Protein AF-A0A6B2L5N3-F1 (afdb_monomer)

Solvent-accessible surface area (backbone atoms only — not comparable to full-atom values): 22022 Å² total; per-residue (Å²): 106,74,64,54,52,58,58,71,71,46,59,77,92,74,49,94,67,78,55,69,42,72,79,44,64,34,71,96,43,82,62,43,80,78,55,74,73,57,68,76,51,58,74,50,20,40,70,75,73,37,49,58,65,74,41,47,76,72,66,61,62,70,86,47,57,39,26,47,28,44,31,35,45,73,24,71,45,70,77,43,57,53,45,45,11,23,24,38,39,40,35,24,75,34,44,33,39,35,38,40,39,29,69,63,42,78,65,37,51,54,45,47,53,51,45,65,74,61,71,53,89,64,68,72,73,81,72,45,94,58,75,47,80,45,78,42,43,54,81,37,71,52,73,47,61,48,37,40,33,31,26,40,39,20,82,36,56,24,36,31,41,32,28,44,40,45,51,57,94,53,32,66,44,19,54,52,37,37,53,47,43,59,74,70,61,57,57,70,94,66,42,47,63,63,53,66,51,49,51,52,35,46,47,50,52,50,49,52,46,33,72,76,64,72,61,70,55,78,64,53,48,54,30,51,49,52,48,48,60,49,44,71,78,47,59,88,68,60,67,89,89,71,77,37,68,66,53,53,45,48,35,51,50,19,56,75,73,72,45,79,69,72,64,67,89,79,46,66,78,73,61,90,86,68,90,58,90,84,56,84,56,71,65,59,19,98,82,72,61,90,62,97,84,63,60,70,44,54,17,73,81,79,68,42,38,30,42,26,66,84,75,75,38,51,78,68,53,59,77,70,53,91,73,43,62,45,92,86,69,43,60,87,86,74,73,78,76,92,76,94,80,84,87,84,82,88,85,89,83,89,84,84,88,86,81,87,84,82,85,83,82,85,87,79,135

Organism: NCBI:txid1963864

Mean predicted aligned error: 13.66 Å

Structure (mmCIF, N/CA/C/O backbone):
data_AF-A0A6B2L5N3-F1
#
_entry.id   AF-A0A6B2L5N3-F1
#
loop_
_atom_site.group_PDB
_atom_site.id
_atom_site.type_symbol
_atom_site.label_atom_id
_atom_site.label_alt_id
_atom_site.label_comp_id
_atom_site.label_asym_id
_atom_site.label_entity_id
_atom_site.label_seq_id
_atom_site.pdbx_PDB_ins_code
_atom_site.Cartn_x
_atom_site.Cartn_y
_atom_site.Cartn_z
_atom_site.occupancy
_atom_site.B_iso_or_equiv
_atom_site.auth_seq_id
_atom_site.auth_comp_id
_atom_site.auth_asym_id
_atom_site.auth_atom_id
_atom_site.pdbx_PDB_model_num
ATOM 1 N N . MET A 1 1 ? -5.959 -12.642 20.960 1.00 92.25 1 MET A N 1
ATOM 2 C CA . MET A 1 1 ? -7.274 -12.923 20.319 1.00 92.25 1 MET A CA 1
ATOM 3 C C . MET A 1 1 ? -8.380 -13.389 21.264 1.00 92.25 1 MET A C 1
ATOM 5 O O . MET A 1 1 ? -9.483 -12.874 21.138 1.00 92.25 1 MET A O 1
ATOM 9 N N . LYS A 1 2 ? -8.159 -14.340 22.189 1.00 95.19 2 LYS A N 1
ATOM 10 C CA . LYS A 1 2 ? -9.212 -14.743 23.151 1.00 95.19 2 LYS A CA 1
ATOM 11 C C . LYS A 1 2 ? -9.659 -13.578 24.046 1.00 95.19 2 LYS A C 1
ATOM 13 O O . LYS A 1 2 ? -10.852 -13.321 24.137 1.00 95.19 2 LYS A O 1
ATOM 18 N N . GLU A 1 3 ? -8.699 -12.845 24.604 1.00 96.38 3 GLU A N 1
ATOM 19 C CA . GLU A 1 3 ? -8.934 -11.628 25.398 1.00 96.38 3 GLU A CA 1
ATOM 20 C C . GLU A 1 3 ? -9.643 -10.544 24.582 1.00 96.38 3 GLU A C 1
ATOM 22 O O . GLU A 1 3 ? -10.654 -10.013 25.018 1.00 96.38 3 GLU A O 1
ATOM 27 N N . TRP A 1 4 ? -9.192 -10.301 23.343 1.00 96.81 4 TRP A N 1
ATOM 28 C CA . TRP A 1 4 ? -9.873 -9.382 22.426 1.00 96.81 4 TRP A CA 1
ATOM 29 C C . TRP A 1 4 ? -11.352 -9.734 22.241 1.00 96.81 4 TRP A C 1
ATOM 31 O O . TRP A 1 4 ? -12.211 -8.867 22.335 1.00 96.81 4 TRP A O 1
ATOM 41 N N . ARG A 1 5 ? -11.674 -11.013 22.010 1.00 95.94 5 ARG A N 1
ATOM 42 C CA . ARG A 1 5 ? -13.068 -11.458 21.886 1.00 95.94 5 ARG A CA 1
ATOM 43 C C . ARG A 1 5 ? -13.853 -11.182 23.168 1.00 95.94 5 ARG A C 1
ATOM 45 O O . ARG A 1 5 ? -14.994 -10.743 23.076 1.00 95.94 5 ARG A O 1
ATOM 52 N N . GLN A 1 6 ? -13.275 -11.457 24.336 1.00 96.38 6 GLN A N 1
ATOM 53 C CA . GLN A 1 6 ? -13.924 -11.172 25.619 1.00 96.38 6 GLN A CA 1
ATOM 54 C C . GLN A 1 6 ? -14.213 -9.675 25.754 1.00 96.38 6 GLN A C 1
ATOM 56 O O . GLN A 1 6 ? -15.362 -9.315 25.961 1.00 96.38 6 GLN A O 1
ATOM 61 N N . TYR A 1 7 ? -13.218 -8.823 25.514 1.00 97.62 7 TYR A N 1
ATOM 62 C CA . TYR A 1 7 ? -13.358 -7.367 25.500 1.00 97.62 7 TYR A CA 1
ATOM 63 C C . TYR A 1 7 ? -14.433 -6.878 24.511 1.00 97.62 7 TYR A C 1
ATOM 65 O O . TYR A 1 7 ? -15.367 -6.168 24.877 1.00 97.62 7 TYR A O 1
ATOM 73 N N . PHE A 1 8 ? -14.347 -7.292 23.245 1.00 96.81 8 PHE A N 1
ATOM 74 C CA . PHE A 1 8 ? -15.184 -6.751 22.170 1.00 96.81 8 PHE A CA 1
ATOM 75 C C . PHE A 1 8 ? -16.649 -7.203 22.265 1.00 96.81 8 PHE A C 1
ATOM 77 O O . PHE A 1 8 ? -17.542 -6.538 21.749 1.00 96.81 8 PHE A O 1
ATOM 84 N N . THR A 1 9 ? -16.917 -8.323 22.944 1.00 95.50 9 THR A N 1
ATOM 85 C CA . THR A 1 9 ? -18.285 -8.819 23.179 1.00 95.50 9 THR A CA 1
ATOM 86 C C . THR A 1 9 ? -18.939 -8.253 24.440 1.00 95.50 9 THR A C 1
ATOM 88 O O . THR A 1 9 ? -20.135 -8.462 24.637 1.00 95.50 9 THR A O 1
ATOM 91 N N . GLN A 1 10 ? -18.200 -7.521 25.281 1.00 95.31 10 GLN A N 1
ATOM 92 C CA . GLN A 1 10 ? -18.779 -6.785 26.406 1.00 95.31 10 GLN A CA 1
ATOM 93 C C . GLN A 1 10 ? -19.627 -5.605 25.916 1.00 95.31 10 GLN A C 1
ATOM 95 O O . GLN A 1 10 ? -19.356 -5.016 24.866 1.00 95.31 10 GLN A O 1
ATOM 100 N N . GLU A 1 11 ? -20.622 -5.227 26.724 1.00 94.25 11 GLU A N 1
ATOM 101 C CA . GLU A 1 11 ? -21.339 -3.957 26.568 1.00 94.25 11 GLU A CA 1
ATOM 102 C C . GLU A 1 11 ? -20.351 -2.787 26.600 1.00 94.25 11 GLU A C 1
ATOM 104 O O . GLU A 1 11 ? -19.418 -2.783 27.403 1.00 94.25 11 GLU A O 1
ATOM 109 N N . ALA A 1 12 ? -20.574 -1.773 25.761 1.00 93.00 12 ALA A N 1
ATOM 110 C CA . ALA A 1 12 ? -19.657 -0.641 25.634 1.00 93.00 12 ALA A CA 1
ATOM 111 C C . ALA A 1 12 ? -19.383 0.071 26.975 1.00 93.00 12 ALA A C 1
ATOM 113 O O . ALA A 1 12 ? -18.251 0.465 27.231 1.00 93.00 12 ALA A O 1
ATOM 114 N N . SER A 1 13 ? -20.382 0.161 27.860 1.00 94.44 13 SER A N 1
ATOM 115 C CA . SER A 1 13 ? -20.263 0.759 29.200 1.00 94.44 13 SER A CA 1
ATOM 116 C C . SER A 1 13 ? -19.372 -0.024 30.172 1.00 94.44 13 SER A C 1
ATOM 118 O O . SER A 1 13 ? -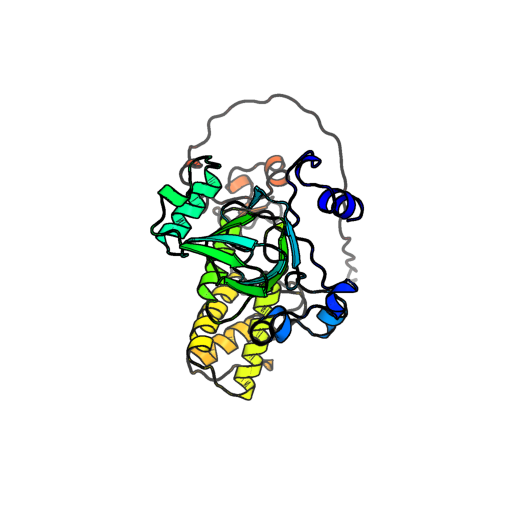18.973 0.521 31.196 1.00 94.44 13 SER A O 1
ATOM 120 N N . LYS A 1 14 ? -19.074 -1.295 29.877 1.00 95.94 14 LYS A N 1
ATOM 121 C CA . LYS A 1 14 ? -18.233 -2.176 30.703 1.00 95.94 14 LYS A CA 1
ATOM 122 C C . LYS A 1 14 ? -16.782 -2.238 30.225 1.00 95.94 14 LYS A C 1
ATOM 124 O O . LYS A 1 14 ? -15.975 -2.922 30.846 1.00 95.94 14 LYS A O 1
ATOM 129 N N . ARG A 1 15 ? -16.447 -1.571 29.118 1.00 96.19 15 ARG A N 1
ATOM 130 C CA . ARG A 1 15 ? -15.091 -1.555 28.562 1.00 96.19 15 ARG A CA 1
ATOM 131 C C . ARG A 1 15 ? -14.251 -0.515 29.295 1.00 96.19 15 ARG A C 1
ATOM 133 O O . ARG A 1 15 ? -14.593 0.661 29.299 1.00 96.19 15 ARG A O 1
ATOM 140 N N . GLU A 1 16 ? -13.135 -0.947 29.872 1.00 93.88 16 GLU A N 1
ATOM 141 C CA . GLU A 1 16 ? -12.230 -0.072 30.638 1.00 93.88 16 GLU A CA 1
ATOM 142 C C . GLU A 1 16 ? -11.442 0.909 29.755 1.00 93.88 16 GLU A C 1
ATOM 144 O O . GLU A 1 16 ? -10.999 1.955 30.219 1.00 93.88 16 GLU A O 1
ATOM 149 N N . ALA A 1 17 ? -11.273 0.578 28.473 1.00 96.62 17 ALA A N 1
ATOM 150 C CA . ALA A 1 17 ? -10.567 1.392 27.493 1.00 96.62 17 ALA A CA 1
ATOM 151 C C . ALA A 1 17 ? -11.184 1.232 26.099 1.00 96.62 17 ALA A C 1
ATOM 153 O O . ALA A 1 17 ? -11.869 0.244 25.819 1.00 96.62 17 ALA A O 1
ATOM 154 N N . ILE A 1 18 ? -10.900 2.180 25.204 1.00 97.50 18 ILE A N 1
ATOM 155 C CA . ILE A 1 18 ? -11.205 2.071 23.773 1.00 97.50 18 ILE A CA 1
ATOM 156 C C . ILE A 1 18 ? -10.016 1.385 23.101 1.00 97.50 18 ILE A C 1
ATOM 158 O O . ILE A 1 18 ? -8.933 1.958 23.013 1.00 97.50 18 ILE A O 1
ATOM 162 N N . LEU A 1 19 ? -10.213 0.151 22.643 1.00 97.88 19 LEU A N 1
ATOM 163 C CA . LEU A 1 19 ? -9.191 -0.632 21.959 1.00 97.88 19 LEU A CA 1
ATOM 164 C C . LEU A 1 19 ? -9.567 -0.824 20.487 1.00 97.88 19 LEU A C 1
ATOM 166 O O . LEU A 1 19 ? -10.743 -0.944 20.130 1.00 97.88 19 LEU A O 1
ATOM 170 N N . ASN A 1 20 ? -8.543 -0.890 19.640 1.00 98.06 20 ASN A N 1
ATOM 171 C CA . ASN A 1 20 ? -8.679 -0.978 18.193 1.00 98.06 20 ASN A CA 1
ATOM 172 C C . ASN A 1 20 ? -7.695 -2.018 17.642 1.00 98.06 20 ASN A C 1
ATOM 174 O O . ASN A 1 20 ? -6.509 -1.989 17.969 1.00 98.06 20 ASN A O 1
ATOM 178 N N . VAL A 1 21 ? -8.179 -2.931 16.803 1.00 98.19 21 VAL A N 1
ATOM 179 C CA . VAL A 1 21 ? -7.363 -3.899 16.061 1.00 98.19 21 VAL A CA 1
ATOM 180 C C . VAL A 1 21 ? -7.410 -3.512 14.594 1.00 98.19 21 VAL A C 1
ATOM 182 O O . VAL A 1 21 ? -8.465 -3.608 13.971 1.00 98.19 21 VAL A O 1
ATOM 185 N N . ILE A 1 22 ? -6.270 -3.088 14.048 1.00 96.62 22 ILE A N 1
ATOM 186 C CA . ILE A 1 22 ? -6.165 -2.648 12.646 1.00 96.62 22 ILE A CA 1
ATOM 187 C C . ILE A 1 22 ? -5.165 -3.448 11.806 1.00 96.62 22 ILE A C 1
ATOM 189 O O . ILE A 1 22 ? -5.183 -3.342 10.590 1.00 96.62 22 ILE A O 1
ATOM 193 N N . SER A 1 23 ? -4.334 -4.281 12.437 1.00 94.81 23 SER A N 1
ATOM 194 C CA . SER A 1 23 ? -3.203 -4.950 11.773 1.00 94.81 23 SER A CA 1
ATOM 195 C C . SER A 1 23 ? -3.244 -6.474 11.910 1.00 94.81 23 SER A C 1
ATOM 197 O O . SER A 1 23 ? -2.206 -7.131 11.886 1.00 94.81 23 SER A O 1
ATOM 199 N N . LEU A 1 24 ? -4.430 -7.064 12.104 1.00 97.12 24 LEU A N 1
ATOM 200 C CA . LEU A 1 24 ? -4.571 -8.521 12.167 1.00 97.12 24 LEU A CA 1
ATOM 201 C C . LEU A 1 24 ? -4.585 -9.107 10.751 1.00 97.12 24 LEU A C 1
ATOM 203 O O . LEU A 1 24 ? -5.643 -9.249 10.137 1.00 97.12 24 LEU A O 1
ATOM 207 N N . GLU A 1 25 ? -3.397 -9.430 10.251 1.00 95.62 25 GLU A N 1
ATOM 208 C CA . GLU A 1 25 ? -3.192 -10.159 8.997 1.00 95.62 25 GLU A CA 1
ATOM 209 C C . GLU A 1 25 ? -3.708 -11.601 9.147 1.00 95.62 25 GLU A C 1
ATOM 211 O O . GLU A 1 25 ? -3.447 -12.254 10.165 1.00 95.62 25 GLU A O 1
ATOM 216 N N . TYR A 1 26 ? -4.491 -12.091 8.182 1.00 95.81 26 TYR A N 1
ATOM 217 C CA . TYR A 1 26 ? -5.129 -13.408 8.282 1.00 95.81 26 TYR A CA 1
ATOM 218 C C . TYR A 1 26 ? -4.859 -14.367 7.114 1.00 95.81 26 TYR A C 1
ATOM 220 O O . TYR A 1 26 ? -5.444 -15.462 7.126 1.00 95.81 26 TYR A O 1
ATOM 228 N N . SER A 1 27 ? -3.990 -14.032 6.153 1.00 91.50 27 SER A N 1
ATOM 229 C CA . SER A 1 27 ? -3.698 -14.851 4.960 1.00 91.50 27 SER A CA 1
ATOM 230 C C . SER A 1 27 ? -3.288 -16.279 5.313 1.00 91.50 27 SER A C 1
ATOM 232 O O . SER A 1 27 ? -3.749 -17.231 4.687 1.00 91.50 27 SER A O 1
ATOM 234 N N . HIS A 1 28 ? -2.500 -16.460 6.375 1.00 90.69 28 HIS A N 1
ATOM 235 C CA . HIS A 1 28 ? -2.013 -17.780 6.807 1.00 90.69 28 HIS A CA 1
ATOM 236 C C . HIS A 1 28 ? -2.941 -18.494 7.804 1.00 90.69 28 HIS A C 1
ATOM 238 O O . HIS A 1 28 ? -2.539 -19.427 8.502 1.00 90.69 28 HIS A O 1
ATOM 244 N N . THR A 1 29 ? -4.205 -18.079 7.893 1.00 94.44 29 THR A N 1
ATOM 245 C CA . THR A 1 29 ? -5.192 -18.657 8.815 1.00 94.44 29 THR A CA 1
ATOM 246 C C . THR A 1 29 ? -6.335 -19.348 8.069 1.00 94.44 29 THR A C 1
ATOM 248 O O . THR A 1 29 ? -6.523 -19.200 6.864 1.00 94.44 29 THR A O 1
ATOM 251 N N . LYS A 1 30 ? -7.187 -20.082 8.799 1.00 95.81 30 LYS A N 1
ATOM 252 C CA . LYS A 1 30 ? -8.405 -20.676 8.217 1.00 95.81 30 LYS A CA 1
ATOM 253 C C . LYS A 1 30 ? -9.396 -19.624 7.697 1.00 95.81 30 LYS A C 1
ATOM 255 O O . LYS A 1 30 ? -10.236 -19.977 6.874 1.00 95.81 30 LYS A O 1
ATOM 260 N N . LEU A 1 31 ? -9.313 -18.371 8.162 1.00 95.12 31 LEU A N 1
ATOM 261 C CA . LEU A 1 31 ? -10.213 -17.291 7.747 1.00 95.12 31 LEU A CA 1
ATOM 262 C C . LEU A 1 31 ? -10.029 -16.923 6.268 1.00 95.12 31 LEU A C 1
ATOM 264 O O . LEU A 1 31 ? -11.018 -16.656 5.589 1.00 95.12 31 LEU A O 1
ATOM 268 N N . ALA A 1 32 ? -8.803 -17.029 5.743 1.00 93.62 32 ALA A N 1
ATOM 269 C CA . ALA A 1 32 ? -8.482 -16.749 4.340 1.00 93.62 32 ALA A CA 1
ATOM 270 C C . ALA A 1 32 ? -9.241 -17.638 3.336 1.00 93.62 32 ALA A C 1
ATOM 272 O O . ALA A 1 32 ? -9.339 -17.319 2.158 1.00 93.62 32 ALA A O 1
ATOM 273 N N . ARG A 1 33 ? -9.833 -18.750 3.792 1.00 94.75 33 ARG A N 1
ATOM 274 C CA . ARG A 1 33 ? -10.670 -19.622 2.950 1.00 94.75 33 ARG A CA 1
ATOM 275 C C . ARG A 1 33 ? -12.051 -19.033 2.659 1.00 94.75 33 ARG A C 1
ATOM 277 O O . ARG A 1 33 ? -12.698 -19.468 1.711 1.00 94.75 33 ARG A O 1
ATOM 284 N N . TYR A 1 34 ? -12.507 -18.090 3.482 1.00 95.44 34 TYR A N 1
ATOM 285 C CA . TYR A 1 34 ? -13.861 -17.537 3.424 1.00 95.44 34 TYR A CA 1
ATOM 286 C C . TYR A 1 34 ? -13.909 -16.143 2.808 1.00 95.44 34 TYR A C 1
ATOM 288 O O . TYR A 1 34 ? -14.930 -15.767 2.239 1.00 95.44 34 TYR A O 1
ATOM 296 N N . ILE A 1 35 ? -12.819 -15.385 2.916 1.00 94.50 35 ILE A N 1
ATOM 297 C CA . ILE A 1 35 ? -12.750 -13.999 2.464 1.00 94.50 35 ILE A CA 1
ATOM 298 C C . ILE A 1 35 ? -11.767 -13.912 1.308 1.00 94.50 35 ILE A C 1
ATOM 300 O O . ILE A 1 35 ? -10.658 -14.432 1.386 1.00 94.50 35 ILE A O 1
ATOM 304 N N . LYS A 1 36 ? -12.191 -13.262 0.225 1.00 93.56 36 LYS A N 1
ATOM 305 C CA . LYS A 1 36 ? -11.351 -13.003 -0.942 1.00 93.56 36 LYS A CA 1
ATOM 306 C C . LYS A 1 36 ? -11.293 -11.504 -1.184 1.00 93.56 36 LYS A C 1
ATOM 308 O O . LYS A 1 36 ? -12.340 -10.869 -1.298 1.00 93.56 36 LYS A O 1
ATOM 313 N N . THR A 1 37 ? -10.085 -10.976 -1.345 1.00 95.94 37 THR A N 1
ATOM 314 C CA . THR A 1 37 ? -9.812 -9.625 -1.859 1.00 95.94 37 THR A CA 1
ATOM 315 C C . THR A 1 37 ? -10.645 -9.347 -3.116 1.00 95.94 37 THR A C 1
ATOM 317 O O . THR A 1 37 ? -10.778 -10.261 -3.924 1.00 95.94 37 THR A O 1
ATOM 320 N N . PRO A 1 38 ? -11.202 -8.147 -3.348 1.00 96.69 38 PRO A N 1
ATOM 321 C CA . PRO A 1 38 ? -11.980 -7.842 -4.553 1.00 96.69 38 PRO A CA 1
ATOM 322 C C . PRO A 1 38 ? -11.276 -8.225 -5.865 1.00 96.69 38 PRO A C 1
ATOM 324 O O . PRO A 1 38 ? -10.068 -8.050 -6.013 1.00 96.69 38 PRO A O 1
ATOM 327 N N . ALA A 1 39 ? -12.032 -8.734 -6.845 1.00 97.06 39 ALA A N 1
ATOM 328 C CA . ALA A 1 39 ? -11.459 -9.257 -8.092 1.00 97.06 39 ALA A CA 1
ATOM 329 C C . ALA A 1 39 ? -10.665 -8.206 -8.885 1.00 97.06 39 ALA A C 1
ATOM 331 O O . ALA A 1 39 ? -9.586 -8.516 -9.380 1.00 97.06 39 ALA A O 1
ATOM 332 N N . ALA A 1 40 ? -11.165 -6.969 -8.942 1.00 96.62 40 ALA A N 1
ATOM 333 C CA . ALA A 1 40 ? -10.483 -5.862 -9.610 1.00 96.62 40 ALA A CA 1
ATOM 334 C C . ALA A 1 40 ? -9.126 -5.525 -8.970 1.00 96.62 40 ALA A C 1
ATOM 336 O O . ALA A 1 40 ? -8.212 -5.121 -9.674 1.00 96.62 40 ALA A O 1
ATOM 337 N N . ILE A 1 41 ? -8.982 -5.734 -7.657 1.00 97.62 41 ILE A N 1
ATOM 338 C CA . ILE A 1 41 ? -7.732 -5.486 -6.928 1.00 97.62 41 ILE A CA 1
ATOM 339 C C . ILE A 1 41 ? -6.735 -6.604 -7.199 1.00 97.62 41 ILE A C 1
ATOM 341 O O . ILE A 1 41 ? -5.604 -6.335 -7.584 1.00 97.62 41 ILE A O 1
ATOM 345 N N . ARG A 1 42 ? -7.171 -7.867 -7.099 1.00 96.62 42 ARG A N 1
ATOM 346 C CA . ARG A 1 42 ? -6.311 -9.017 -7.426 1.00 96.62 42 ARG A CA 1
ATOM 347 C C . ARG A 1 42 ? -5.768 -8.955 -8.854 1.00 96.62 42 ARG A C 1
ATOM 349 O O . ARG A 1 42 ? -4.665 -9.414 -9.095 1.00 96.62 42 ARG A O 1
ATOM 356 N N . ALA A 1 43 ? -6.528 -8.385 -9.790 1.00 96.12 43 ALA A N 1
ATOM 357 C CA . ALA A 1 43 ? -6.103 -8.236 -11.180 1.00 96.12 43 ALA A CA 1
ATOM 358 C C . ALA A 1 43 ? -4.951 -7.233 -11.382 1.00 96.12 43 ALA A C 1
ATOM 360 O O . ALA A 1 43 ? -4.336 -7.241 -12.443 1.00 96.12 43 ALA A O 1
ATOM 361 N N . ILE A 1 44 ? -4.685 -6.354 -10.410 1.00 95.56 44 ILE A N 1
ATOM 362 C CA . ILE A 1 44 ? -3.693 -5.273 -10.539 1.00 95.56 44 ILE A CA 1
ATOM 363 C C . ILE A 1 44 ? -2.626 -5.291 -9.438 1.00 95.56 44 ILE A C 1
ATOM 365 O O . ILE A 1 44 ? -1.646 -4.560 -9.542 1.00 95.56 44 ILE A O 1
ATOM 369 N N . ASP A 1 45 ? -2.815 -6.102 -8.398 1.00 97.50 45 ASP A N 1
ATOM 370 C CA . ASP A 1 45 ? -1.895 -6.241 -7.272 1.00 97.50 45 ASP A CA 1
ATOM 371 C C . ASP A 1 45 ? -0.604 -6.956 -7.686 1.00 97.50 45 ASP A C 1
ATOM 373 O O . ASP A 1 45 ? -0.617 -8.097 -8.155 1.00 97.50 45 ASP A O 1
ATOM 377 N N . TRP A 1 46 ? 0.532 -6.297 -7.492 1.00 96.38 46 TRP A N 1
ATOM 378 C CA . TRP A 1 46 ? 1.832 -6.858 -7.832 1.00 96.38 46 TRP A CA 1
ATOM 379 C C . TRP A 1 46 ? 2.251 -8.053 -6.981 1.00 96.38 46 TRP A C 1
ATOM 381 O O . TRP A 1 46 ? 2.943 -8.920 -7.508 1.00 96.38 46 TRP A O 1
ATOM 391 N N . ILE A 1 47 ? 1.809 -8.175 -5.726 1.00 95.56 47 ILE A N 1
ATOM 392 C CA . ILE A 1 47 ? 2.106 -9.392 -4.949 1.00 95.56 47 ILE A CA 1
ATOM 393 C C . ILE A 1 47 ? 1.423 -10.599 -5.601 1.00 95.56 47 ILE A C 1
ATOM 395 O O . ILE A 1 47 ? 2.022 -11.661 -5.733 1.00 95.56 47 ILE A O 1
ATOM 399 N N . GLU A 1 48 ? 0.174 -10.436 -6.042 1.00 94.31 48 GLU A N 1
ATOM 400 C CA . GLU A 1 48 ? -0.595 -11.517 -6.664 1.00 94.31 48 GLU A CA 1
ATOM 401 C C . GLU A 1 48 ? -0.014 -11.934 -8.022 1.00 94.31 48 GLU A C 1
ATOM 403 O O . GLU A 1 48 ? 0.042 -13.126 -8.327 1.00 94.31 48 GLU A O 1
ATOM 408 N N . ASN A 1 49 ? 0.404 -10.955 -8.830 1.00 94.94 49 ASN A N 1
ATOM 409 C CA . ASN A 1 49 ? 0.711 -11.170 -10.245 1.00 94.94 49 ASN A CA 1
ATOM 410 C C . ASN A 1 49 ? 2.211 -11.256 -10.566 1.00 94.94 49 ASN A C 1
ATOM 412 O O . ASN A 1 49 ? 2.561 -11.821 -11.599 1.00 94.94 49 ASN A O 1
ATOM 416 N N . MET A 1 50 ? 3.083 -10.706 -9.714 1.00 94.12 50 MET A N 1
ATOM 417 C CA . MET A 1 50 ? 4.515 -10.547 -10.014 1.00 94.12 50 MET A CA 1
ATOM 418 C C . MET A 1 50 ? 5.417 -11.327 -9.056 1.00 94.12 50 MET A C 1
ATOM 420 O O . MET A 1 50 ? 6.517 -11.705 -9.442 1.00 94.12 50 MET A O 1
ATOM 424 N N . TRP A 1 51 ? 4.970 -11.604 -7.827 1.00 93.19 51 TRP A N 1
ATOM 425 C CA . TRP A 1 51 ? 5.768 -12.378 -6.875 1.00 93.19 51 TRP A CA 1
ATOM 426 C C . TRP A 1 51 ? 5.920 -13.849 -7.324 1.00 93.19 51 TRP A C 1
ATOM 428 O O . TRP A 1 51 ? 4.928 -14.454 -7.752 1.00 93.19 51 TRP A O 1
ATOM 438 N N . PRO A 1 52 ? 7.113 -14.472 -7.203 1.00 90.69 52 PRO A N 1
ATOM 439 C CA . PRO A 1 52 ? 7.327 -15.860 -7.607 1.00 90.69 52 PRO A CA 1
ATOM 440 C C . PRO A 1 52 ? 6.367 -16.841 -6.922 1.00 90.69 52 PRO A C 1
ATOM 442 O O . PRO A 1 52 ? 6.252 -16.892 -5.695 1.00 90.69 52 PRO A O 1
ATOM 445 N N . GLN A 1 53 ? 5.676 -17.658 -7.722 1.00 90.62 53 GLN A N 1
ATOM 446 C CA . GLN A 1 53 ? 4.629 -18.555 -7.218 1.00 90.62 53 GLN A CA 1
ATOM 447 C C . GLN A 1 53 ? 5.173 -19.644 -6.286 1.00 90.62 53 GLN A C 1
ATOM 449 O O . GLN A 1 53 ? 4.481 -20.062 -5.357 1.00 90.62 53 GLN A O 1
ATOM 454 N N . ASP A 1 54 ? 6.409 -20.097 -6.493 1.00 90.25 54 ASP A N 1
ATOM 455 C CA . ASP A 1 54 ? 7.051 -21.102 -5.646 1.00 90.25 54 ASP A CA 1
ATOM 456 C C . ASP A 1 54 ? 7.432 -20.539 -4.264 1.00 90.25 54 ASP A C 1
ATOM 458 O O . ASP A 1 54 ? 7.294 -21.248 -3.266 1.00 90.25 54 ASP A O 1
ATOM 462 N N . GLN A 1 55 ? 7.853 -19.271 -4.183 1.00 88.62 55 GLN A N 1
ATOM 463 C CA . GLN A 1 55 ? 8.078 -18.559 -2.918 1.00 88.62 55 GLN A CA 1
ATOM 464 C C . GLN A 1 55 ? 6.748 -18.284 -2.213 1.00 88.62 55 GLN A C 1
ATOM 466 O O . GLN A 1 55 ? 6.575 -18.606 -1.034 1.00 88.62 55 GLN A O 1
ATOM 471 N N . ARG A 1 56 ? 5.744 -17.818 -2.964 1.00 87.00 56 ARG A N 1
ATOM 472 C CA . ARG A 1 56 ? 4.400 -17.571 -2.435 1.00 87.00 56 ARG A CA 1
ATOM 473 C C . ARG A 1 56 ? 3.770 -18.832 -1.841 1.00 87.00 56 ARG A C 1
ATOM 475 O O . ARG A 1 56 ? 3.208 -18.783 -0.749 1.00 87.00 56 ARG A O 1
ATOM 482 N N . ALA A 1 57 ? 3.907 -19.977 -2.513 1.00 86.62 57 ALA A N 1
ATOM 483 C CA . ALA A 1 57 ? 3.413 -21.268 -2.027 1.00 86.62 57 ALA A CA 1
ATOM 484 C C . ALA A 1 57 ? 4.075 -21.714 -0.710 1.00 86.62 57 ALA A C 1
ATOM 486 O O . ALA A 1 57 ? 3.453 -22.433 0.074 1.00 86.62 57 ALA A O 1
ATOM 487 N N . LYS A 1 58 ? 5.312 -21.271 -0.445 1.00 86.94 58 LYS A N 1
ATOM 488 C CA . LYS A 1 58 ? 6.034 -21.499 0.819 1.00 86.94 58 LYS A CA 1
ATOM 489 C C . LYS A 1 58 ? 5.652 -20.496 1.915 1.00 86.94 58 LYS A C 1
ATOM 491 O O . LYS A 1 58 ? 6.067 -20.672 3.056 1.00 86.94 58 LYS A O 1
ATOM 496 N N . GLY A 1 59 ? 4.847 -19.481 1.595 1.00 83.50 59 GLY A N 1
ATOM 497 C CA . GLY A 1 59 ? 4.513 -18.384 2.503 1.00 83.50 59 GLY A CA 1
ATOM 498 C C . GLY A 1 59 ? 5.600 -17.313 2.604 1.00 83.50 59 GLY A C 1
ATOM 499 O O . GLY A 1 59 ? 5.549 -16.501 3.520 1.00 83.50 59 GLY A O 1
ATOM 500 N N . ASP A 1 60 ? 6.563 -17.312 1.683 1.00 87.62 60 ASP A N 1
ATOM 501 C CA . ASP A 1 60 ? 7.652 -16.340 1.624 1.00 87.62 60 ASP A CA 1
ATOM 502 C C . ASP A 1 60 ? 7.256 -15.195 0.685 1.00 87.62 60 ASP A C 1
ATOM 504 O O . ASP A 1 60 ? 7.556 -15.222 -0.508 1.00 87.62 60 ASP A O 1
ATOM 508 N N . TYR A 1 61 ? 6.427 -14.277 1.191 1.00 88.81 61 TYR A N 1
ATOM 509 C CA . TYR A 1 61 ? 5.933 -13.104 0.465 1.00 88.81 61 TYR A CA 1
ATOM 510 C C . TYR A 1 61 ? 5.409 -12.015 1.430 1.00 88.81 61 TYR A C 1
ATOM 512 O O . TYR A 1 61 ? 5.141 -12.301 2.601 1.00 88.81 61 TYR A O 1
ATOM 520 N N . PRO A 1 62 ? 5.202 -10.768 0.962 1.00 91.25 62 PRO A N 1
ATOM 521 C CA . PRO A 1 62 ? 4.612 -9.690 1.759 1.00 91.25 62 PRO A CA 1
ATOM 522 C C . PRO A 1 62 ? 3.187 -10.005 2.258 1.00 91.25 62 PRO A C 1
ATOM 524 O O . PRO A 1 62 ? 2.214 -9.978 1.500 1.00 91.25 62 PRO A O 1
ATOM 527 N N . GLY A 1 63 ? 3.033 -10.248 3.561 1.00 92.81 63 GLY A N 1
ATOM 528 C CA . GLY A 1 63 ? 1.737 -10.476 4.212 1.00 92.81 63 GLY A CA 1
ATOM 529 C C . GLY A 1 63 ? 0.961 -9.182 4.473 1.00 92.81 63 GLY A C 1
ATOM 530 O O . GLY A 1 63 ? 0.879 -8.737 5.614 1.00 92.81 63 GLY A O 1
ATOM 531 N N . VAL A 1 64 ? 0.421 -8.553 3.425 1.00 96.38 64 VAL A N 1
ATOM 532 C CA . VAL A 1 64 ? -0.280 -7.250 3.535 1.00 96.38 64 VAL A CA 1
ATOM 533 C C . VAL A 1 64 ? -1.638 -7.195 2.824 1.00 96.38 64 VAL A C 1
ATOM 535 O O . VAL A 1 64 ? -2.346 -6.193 2.884 1.00 96.38 64 VAL A O 1
ATOM 538 N N . GLN A 1 65 ? -2.037 -8.281 2.160 1.00 96.12 65 GLN A N 1
ATOM 539 C CA . GLN A 1 65 ? -3.216 -8.306 1.286 1.00 96.12 65 GLN A CA 1
ATOM 540 C C . GLN A 1 65 ? -4.547 -8.480 2.044 1.00 96.12 65 GLN A C 1
ATOM 542 O O . GLN A 1 65 ? -5.608 -8.217 1.472 1.00 96.12 65 GLN A O 1
ATOM 547 N N . ASN A 1 66 ? -4.510 -8.961 3.296 1.00 97.00 66 ASN A N 1
ATOM 548 C CA . ASN A 1 66 ? -5.687 -9.450 4.019 1.00 97.00 66 ASN A CA 1
ATOM 549 C C . ASN A 1 66 ? -5.651 -9.105 5.518 1.00 97.00 66 ASN A C 1
ATOM 551 O O . ASN A 1 66 ? -5.152 -9.874 6.339 1.00 97.00 66 ASN A O 1
ATOM 555 N N . TYR A 1 67 ? -6.276 -7.990 5.891 1.00 98.31 67 TYR A N 1
ATOM 556 C CA . TYR A 1 67 ? -6.453 -7.548 7.275 1.00 98.31 67 TYR A CA 1
ATOM 557 C C . TYR A 1 67 ? -7.898 -7.685 7.754 1.00 98.31 67 TYR A C 1
ATOM 559 O O . TYR A 1 67 ? -8.847 -7.328 7.051 1.00 98.31 67 TYR A O 1
ATOM 567 N N . LEU A 1 68 ? -8.065 -8.192 8.976 1.00 98.38 68 LEU A N 1
ATOM 568 C CA . LEU A 1 68 ? -9.304 -8.114 9.74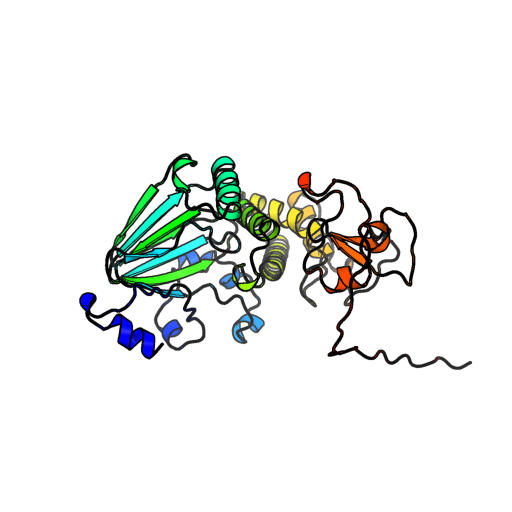3 1.00 98.38 68 LEU A CA 1
ATOM 569 C C . LEU A 1 68 ? -9.184 -6.944 10.718 1.00 98.38 68 LEU A C 1
ATOM 571 O O . LEU A 1 68 ? -8.341 -6.954 11.613 1.00 98.38 68 LEU A O 1
ATOM 575 N N . LEU A 1 69 ? -10.063 -5.961 10.576 1.00 98.44 69 LEU A N 1
ATOM 576 C CA . LEU A 1 69 ? -10.099 -4.791 11.435 1.00 98.44 69 LEU A CA 1
ATOM 577 C C . LEU A 1 69 ? -11.322 -4.855 12.339 1.00 98.44 69 LEU A C 1
ATOM 579 O O . LEU A 1 69 ? -12.441 -5.087 11.883 1.00 98.44 69 LEU A O 1
ATOM 583 N N . MET A 1 70 ? -11.109 -4.646 13.631 1.00 98.38 70 MET A N 1
ATOM 584 C CA . MET A 1 70 ? -12.157 -4.644 14.644 1.00 98.38 70 MET A CA 1
ATOM 585 C C . MET A 1 70 ? -11.921 -3.448 15.560 1.00 98.38 70 MET A C 1
ATOM 587 O O . MET A 1 70 ? -10.923 -3.406 16.275 1.00 98.38 70 MET A O 1
ATOM 591 N N . GLY A 1 71 ? -12.821 -2.471 15.527 1.00 97.81 71 GLY A N 1
ATOM 592 C CA . GLY A 1 71 ? -12.692 -1.240 16.306 1.00 97.81 71 GLY A CA 1
ATOM 593 C C . GLY A 1 71 ? -13.894 -1.039 17.210 1.00 97.81 71 GLY A C 1
ATOM 594 O O . GLY A 1 71 ? -15.031 -1.124 16.740 1.00 97.81 71 GLY A O 1
ATOM 595 N N . ALA A 1 72 ? -13.654 -0.771 18.494 1.00 98.25 72 ALA A N 1
ATOM 596 C CA . ALA A 1 72 ? -14.707 -0.325 19.400 1.00 98.25 72 ALA A CA 1
ATOM 597 C C . ALA A 1 72 ? -15.178 1.088 19.016 1.00 98.25 72 ALA A C 1
ATOM 599 O O . ALA A 1 72 ? -14.392 1.889 18.496 1.00 98.25 72 ALA A O 1
ATOM 600 N N . ALA A 1 73 ? -16.439 1.410 19.296 1.00 97.94 73 ALA A N 1
ATOM 601 C CA . ALA A 1 73 ? -16.964 2.765 19.172 1.00 97.94 73 ALA A CA 1
ATOM 602 C C . ALA A 1 73 ? -16.045 3.773 19.889 1.00 97.94 73 ALA A C 1
ATOM 604 O O . ALA A 1 73 ? -15.593 3.531 21.008 1.00 97.94 73 ALA A O 1
ATOM 605 N N . GLY A 1 74 ? -15.744 4.886 19.225 1.00 97.62 74 GLY A N 1
ATOM 606 C CA . GLY A 1 74 ? -14.788 5.887 19.695 1.00 97.62 74 GLY A CA 1
ATOM 607 C C . GLY A 1 74 ? -13.335 5.648 19.265 1.00 97.62 74 GLY A C 1
ATOM 608 O O . GLY A 1 74 ? -12.504 6.521 19.498 1.00 97.62 74 GLY A O 1
ATOM 609 N N . SER A 1 75 ? -13.008 4.522 18.617 1.00 98.31 75 SER A N 1
ATOM 610 C CA . SER A 1 75 ? -11.646 4.279 18.112 1.00 98.31 75 SER A CA 1
ATOM 611 C C . SER A 1 75 ? -11.250 5.312 17.057 1.00 98.31 75 SER A C 1
ATOM 613 O O . SER A 1 75 ? -12.032 5.602 16.145 1.00 98.31 75 SER A O 1
ATOM 615 N N . TYR A 1 76 ? -10.015 5.806 17.145 1.00 97.38 76 TYR A N 1
ATOM 616 C CA . TYR A 1 76 ? -9.434 6.767 16.211 1.00 97.38 76 TYR A CA 1
ATOM 617 C C . TYR A 1 76 ? -8.025 6.332 15.793 1.00 97.38 76 TYR A C 1
ATOM 619 O O . TYR A 1 76 ? -7.192 6.019 16.642 1.00 97.38 76 TYR A O 1
ATOM 627 N N . THR A 1 77 ? -7.766 6.327 14.488 1.00 96.56 77 THR A N 1
ATOM 628 C CA . THR A 1 77 ? -6.423 6.224 13.906 1.00 96.56 77 THR A CA 1
ATOM 629 C C . THR A 1 77 ? -6.095 7.575 13.290 1.00 96.56 77 THR A C 1
ATOM 631 O O . THR A 1 77 ? -6.860 8.065 12.457 1.00 96.56 77 THR A O 1
ATOM 634 N N . ASN A 1 78 ? -4.992 8.186 13.726 1.00 94.81 78 ASN A N 1
ATOM 635 C CA . ASN A 1 78 ? -4.625 9.538 13.309 1.00 94.81 78 ASN A CA 1
ATOM 636 C C . ASN A 1 78 ? -4.185 9.599 11.836 1.00 94.81 78 ASN A C 1
ATOM 638 O O . ASN A 1 78 ? -4.066 8.565 11.180 1.00 94.81 78 ASN A O 1
ATOM 642 N N . PHE A 1 79 ? -3.964 10.810 11.318 1.00 95.50 79 PHE A N 1
ATOM 643 C CA . PHE A 1 79 ? -3.523 11.015 9.941 1.00 95.50 79 PHE A CA 1
ATOM 644 C C . PHE A 1 79 ? -2.230 10.255 9.642 1.00 95.50 79 PHE A C 1
ATOM 646 O O . PHE A 1 79 ? -1.233 10.407 10.343 1.00 95.50 79 PHE A O 1
ATOM 653 N N . HIS A 1 80 ? -2.263 9.453 8.586 1.00 95.94 80 HIS A N 1
ATOM 654 C CA . HIS A 1 80 ? -1.132 8.682 8.088 1.00 95.94 80 HIS A CA 1
ATOM 655 C C . HIS A 1 80 ? -1.254 8.487 6.576 1.00 95.94 80 HIS A C 1
ATOM 657 O O . HIS A 1 80 ? -2.286 8.793 5.973 1.00 95.94 80 HIS A O 1
ATOM 663 N N . ILE A 1 81 ? -0.184 7.987 5.974 1.00 97.69 81 ILE A N 1
ATOM 664 C CA . ILE A 1 81 ? -0.173 7.458 4.614 1.00 97.69 81 ILE A CA 1
ATOM 665 C C . ILE A 1 81 ? 0.083 5.957 4.748 1.00 97.69 81 ILE A C 1
ATOM 667 O O . ILE A 1 81 ? 0.869 5.549 5.603 1.00 97.69 81 ILE A O 1
ATOM 671 N N . ASP A 1 82 ? -0.602 5.138 3.951 1.00 97.81 82 ASP A N 1
ATOM 672 C CA . ASP A 1 82 ? -0.359 3.697 3.951 1.00 97.81 82 ASP A CA 1
ATOM 673 C C . ASP A 1 82 ? 1.059 3.368 3.477 1.00 97.81 82 ASP A C 1
ATOM 675 O O . ASP A 1 82 ? 1.575 3.951 2.518 1.00 97.81 82 ASP A O 1
ATOM 679 N N . PHE A 1 83 ? 1.657 2.384 4.146 1.00 95.75 83 PHE A N 1
ATOM 680 C CA . PHE A 1 83 ? 3.053 2.003 3.979 1.00 95.75 83 PHE A CA 1
ATOM 681 C C . PHE A 1 83 ? 3.409 1.627 2.528 1.00 95.75 83 PHE A C 1
ATOM 683 O O . PHE A 1 83 ? 2.605 1.027 1.797 1.00 95.75 83 PHE A O 1
ATOM 690 N N . GLY A 1 84 ? 4.622 1.978 2.097 1.00 94.31 84 GLY A N 1
ATOM 691 C CA . GLY A 1 84 ? 5.120 1.848 0.722 1.00 94.31 84 GLY A CA 1
ATOM 692 C C . GLY A 1 84 ? 4.326 2.648 -0.308 1.00 94.31 84 GLY A C 1
ATOM 693 O O . GLY A 1 84 ? 4.379 2.336 -1.498 1.00 94.31 84 GLY A O 1
ATOM 694 N N . GLY A 1 85 ? 3.517 3.613 0.137 1.00 97.00 85 GLY A N 1
ATOM 695 C CA . GLY A 1 85 ? 2.560 4.311 -0.716 1.00 97.00 85 GLY A CA 1
ATOM 696 C C . GLY A 1 85 ? 1.506 3.393 -1.318 1.00 97.00 85 GLY A C 1
ATOM 697 O O . GLY A 1 85 ? 0.992 3.702 -2.393 1.00 97.00 85 GLY A O 1
ATOM 698 N N . SER A 1 86 ? 1.208 2.263 -0.679 1.00 98.38 86 SER A N 1
ATOM 699 C CA . SER A 1 86 ? 0.217 1.316 -1.182 1.00 98.38 86 SER A CA 1
ATOM 700 C C . SER A 1 86 ? -1.164 1.951 -1.337 1.00 98.38 86 SER A C 1
ATOM 702 O O . SER A 1 86 ? -1.532 2.899 -0.644 1.00 98.38 86 SER A O 1
ATOM 704 N N . SER A 1 87 ? -1.934 1.430 -2.289 1.00 98.69 87 SER A N 1
ATOM 705 C CA . SER A 1 87 ? -3.380 1.629 -2.281 1.00 98.69 87 SER A CA 1
ATOM 706 C C . SER A 1 87 ? -3.989 0.642 -1.286 1.00 98.69 87 SER A C 1
ATOM 708 O O . SER A 1 87 ? -3.473 -0.465 -1.106 1.00 98.69 87 SER A O 1
ATOM 710 N N . VAL A 1 88 ? -5.106 1.011 -0.665 1.00 98.44 88 VAL A N 1
ATOM 711 C CA . VAL A 1 88 ? -5.808 0.150 0.294 1.00 98.44 88 VAL A CA 1
ATOM 712 C C . VAL A 1 88 ? -7.269 0.001 -0.092 1.00 98.44 88 VAL A C 1
ATOM 714 O O . VAL A 1 88 ? -7.901 0.927 -0.603 1.00 98.44 88 VAL A O 1
ATOM 717 N N . TRP A 1 89 ? -7.832 -1.175 0.155 1.00 98.12 89 TRP A N 1
ATOM 718 C CA . TRP A 1 89 ? -9.275 -1.380 0.096 1.00 98.12 89 TRP A CA 1
ATOM 719 C C . TRP A 1 89 ? -9.839 -1.696 1.465 1.00 98.12 89 TRP A C 1
ATOM 721 O O . TRP A 1 89 ? -9.182 -2.320 2.293 1.00 98.12 89 TRP A O 1
ATOM 731 N N . TYR A 1 90 ? -11.088 -1.295 1.663 1.00 97.62 90 TYR A N 1
ATOM 732 C CA . TYR A 1 90 ? -11.871 -1.578 2.852 1.00 97.62 90 TYR A CA 1
ATOM 733 C C . TYR A 1 90 ? -13.262 -2.066 2.465 1.00 97.62 90 TYR A C 1
ATOM 735 O O . TYR A 1 90 ? -13.863 -1.594 1.498 1.00 97.62 90 TYR A O 1
ATOM 743 N N . ASN A 1 91 ? -13.798 -2.993 3.245 1.00 98.25 91 ASN A N 1
ATOM 744 C CA . ASN A 1 91 ? -15.187 -3.422 3.221 1.00 98.25 91 ASN A CA 1
ATOM 745 C C . ASN A 1 91 ? -15.707 -3.479 4.657 1.00 98.25 91 ASN A C 1
ATOM 747 O O . ASN A 1 91 ? -15.139 -4.187 5.492 1.00 98.25 91 ASN A O 1
ATOM 751 N N . ILE A 1 92 ? -16.764 -2.726 4.955 1.00 98.38 92 ILE A N 1
ATOM 752 C CA . ILE A 1 92 ? -17.375 -2.720 6.285 1.00 98.38 92 ILE A CA 1
ATOM 753 C C . ILE A 1 92 ? -18.413 -3.837 6.332 1.00 98.38 92 ILE A C 1
ATOM 755 O O . ILE A 1 92 ? -19.469 -3.739 5.718 1.00 98.38 92 ILE A O 1
ATOM 759 N N . VAL A 1 93 ? -18.123 -4.904 7.074 1.00 97.81 93 VAL A N 1
ATOM 760 C CA . VAL A 1 93 ? -19.057 -6.032 7.245 1.00 97.81 93 VAL A CA 1
ATOM 761 C C . VAL A 1 93 ? 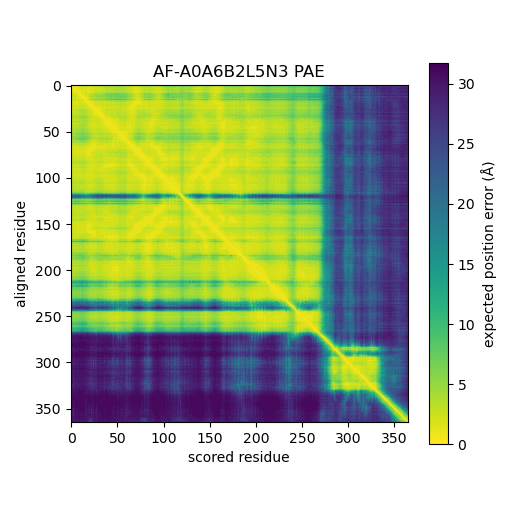-20.052 -5.758 8.361 1.00 97.81 93 VAL A C 1
ATOM 763 O O . VAL A 1 93 ? -21.161 -6.278 8.338 1.00 97.81 93 VAL A O 1
ATOM 766 N N . LYS A 1 94 ? -19.652 -4.955 9.349 1.00 98.25 94 LYS A N 1
ATOM 767 C CA . LYS A 1 94 ? -20.530 -4.503 10.422 1.00 98.25 94 LYS A CA 1
ATOM 768 C C . LYS A 1 94 ? -20.133 -3.118 10.907 1.00 98.25 94 LYS A C 1
ATOM 770 O O . LYS A 1 94 ? -18.940 -2.824 11.032 1.00 98.25 94 LYS A O 1
ATOM 775 N N . GLY A 1 95 ? -21.122 -2.306 11.260 1.00 98.06 95 GLY A N 1
ATOM 776 C CA . GLY A 1 95 ? -20.899 -0.991 11.860 1.00 98.06 95 GLY A CA 1
ATOM 777 C C . GLY A 1 95 ? -20.637 0.087 10.813 1.00 98.06 95 GLY A C 1
ATOM 778 O O . GLY A 1 95 ? -21.335 0.152 9.808 1.00 98.06 95 GLY A O 1
ATOM 779 N N . GLU A 1 96 ? -19.695 0.989 11.084 1.00 98.31 96 GLU A N 1
ATOM 780 C CA . GLU A 1 96 ? -19.379 2.130 10.214 1.00 98.31 96 GLU A CA 1
ATOM 781 C C . GLU A 1 96 ? -17.995 2.677 10.531 1.00 98.31 96 GLU A C 1
ATOM 783 O O . GLU A 1 96 ? -17.524 2.590 11.671 1.00 98.31 96 GLU A O 1
ATOM 788 N N . LYS A 1 97 ? -17.367 3.283 9.525 1.00 98.50 97 LYS A N 1
ATOM 789 C CA . LYS A 1 97 ? -16.146 4.071 9.681 1.00 98.50 97 LYS A CA 1
ATOM 790 C C . LYS A 1 97 ? -16.275 5.402 8.957 1.00 98.50 97 LYS A C 1
ATOM 792 O O . LYS A 1 97 ? -16.869 5.486 7.887 1.00 98.50 97 LYS A O 1
ATOM 797 N N . ILE A 1 98 ? -15.682 6.434 9.540 1.00 98.69 98 ILE A N 1
ATOM 798 C CA . ILE A 1 98 ? -15.573 7.766 8.954 1.00 98.69 98 ILE A CA 1
ATOM 799 C C . ILE A 1 98 ? -14.111 7.990 8.589 1.00 98.69 98 ILE A C 1
ATOM 801 O O . ILE A 1 98 ? -13.251 8.009 9.468 1.00 98.69 98 ILE A O 1
ATOM 805 N N . PHE A 1 99 ? -13.844 8.175 7.303 1.00 98.56 99 PHE A N 1
ATOM 806 C CA . PHE A 1 99 ? -12.533 8.525 6.775 1.00 98.56 99 PHE A CA 1
ATOM 807 C C . PHE A 1 99 ? -12.454 10.035 6.561 1.00 98.56 99 PHE A C 1
ATOM 809 O O . PHE A 1 99 ? -13.346 10.633 5.954 1.00 98.56 99 PHE A O 1
ATOM 816 N N . LEU A 1 100 ? -11.380 10.644 7.054 1.00 98.00 100 LEU A N 1
ATOM 817 C CA . LEU A 1 100 ? -10.970 12.000 6.703 1.00 98.00 100 LEU A CA 1
ATOM 818 C C . LEU A 1 100 ? -9.813 11.879 5.721 1.00 98.00 100 LEU A C 1
ATOM 820 O O . LEU A 1 100 ? -8.778 11.338 6.086 1.00 98.00 100 LEU A O 1
ATOM 824 N N . LEU A 1 101 ? -9.998 12.342 4.490 1.00 98.44 101 LEU A N 1
ATOM 825 C CA . LEU A 1 101 ? -9.082 12.133 3.373 1.00 98.44 101 LEU A CA 1
ATOM 826 C C . LEU A 1 101 ? -8.525 13.464 2.878 1.00 98.44 101 LEU A C 1
ATOM 828 O O . LEU A 1 101 ? -9.276 14.400 2.601 1.00 98.44 101 LEU A O 1
ATOM 832 N N . VAL A 1 102 ? -7.209 13.522 2.714 1.00 98.38 102 VAL A N 1
ATOM 833 C CA . VAL A 1 102 ? -6.478 14.666 2.175 1.00 98.38 102 VAL A CA 1
ATOM 834 C C . VAL A 1 102 ? -5.705 14.216 0.942 1.00 98.38 102 VAL A C 1
ATOM 836 O O . VAL A 1 102 ? -4.937 13.253 0.973 1.00 98.38 102 VAL A O 1
ATOM 839 N N . GLN A 1 103 ? -5.916 14.931 -0.162 1.00 98.00 103 GLN A N 1
ATOM 840 C CA . GLN A 1 103 ? -5.266 14.627 -1.432 1.00 98.00 103 GLN A CA 1
ATOM 841 C C . GLN A 1 103 ? -3.738 14.809 -1.317 1.00 98.00 103 GLN A C 1
ATOM 843 O O . GLN A 1 103 ? -3.298 15.832 -0.776 1.00 98.00 103 GLN A O 1
ATOM 848 N N . PRO A 1 104 ? -2.920 13.895 -1.876 1.00 97.88 104 PRO A N 1
ATOM 849 C CA . PRO A 1 104 ? -1.459 13.968 -1.813 1.00 97.88 104 PRO A CA 1
ATOM 850 C C . PRO A 1 104 ? -0.872 14.966 -2.818 1.00 97.88 104 PRO A C 1
ATOM 852 O O . PRO A 1 104 ? -0.124 14.610 -3.728 1.00 97.88 104 PRO A O 1
ATOM 855 N N . THR A 1 105 ? -1.224 16.243 -2.679 1.00 97.38 105 THR A N 1
ATOM 856 C CA . THR A 1 105 ? -0.557 17.319 -3.418 1.00 97.38 105 THR A CA 1
ATOM 857 C C . THR A 1 105 ? 0.854 17.528 -2.865 1.00 97.38 105 THR A C 1
ATOM 859 O O . THR A 1 105 ? 1.117 17.270 -1.691 1.00 97.38 105 THR A O 1
ATOM 8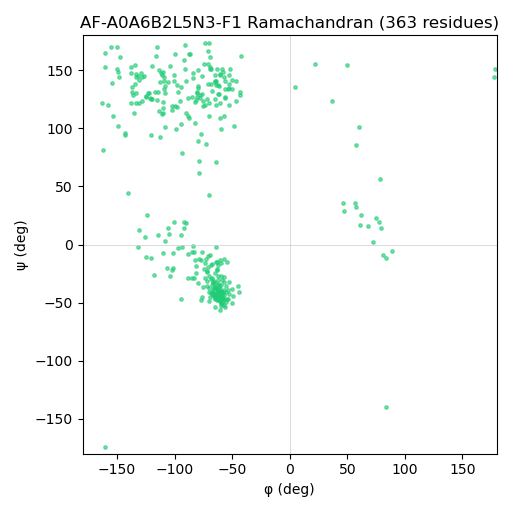62 N N . GLU A 1 106 ? 1.763 18.071 -3.678 1.00 96.12 106 GLU A N 1
ATOM 863 C CA . GLU A 1 106 ? 3.113 18.459 -3.230 1.00 96.12 106 GLU A CA 1
ATOM 864 C C . GLU A 1 106 ? 3.092 19.330 -1.968 1.00 96.12 106 GLU A C 1
ATOM 866 O O . GLU A 1 106 ? 3.927 19.191 -1.073 1.00 96.12 106 GLU A O 1
ATOM 871 N N . LYS A 1 107 ? 2.113 20.237 -1.883 1.00 96.00 107 LYS A N 1
ATOM 872 C CA . LYS A 1 107 ? 1.897 21.078 -0.708 1.00 96.00 107 LYS A CA 1
ATOM 873 C C . LYS A 1 107 ? 1.503 20.223 0.498 1.00 96.00 107 LYS A C 1
ATOM 875 O O . LYS A 1 107 ? 2.168 20.312 1.526 1.00 96.00 107 LYS A O 1
ATOM 880 N N . ASN A 1 108 ? 0.474 19.385 0.376 1.00 97.12 108 ASN A N 1
ATOM 881 C CA . ASN A 1 108 ? -0.041 18.590 1.494 1.00 97.12 108 ASN A CA 1
ATOM 882 C C . ASN A 1 108 ? 0.975 17.552 1.988 1.00 97.12 108 ASN A C 1
ATOM 884 O O . ASN A 1 108 ? 1.127 17.399 3.195 1.00 97.12 108 ASN A O 1
ATOM 888 N N . LEU A 1 109 ? 1.741 16.914 1.097 1.00 96.75 109 LEU A N 1
ATOM 889 C CA . LEU A 1 109 ? 2.810 15.979 1.476 1.00 96.75 109 LEU A CA 1
ATOM 890 C C . LEU A 1 109 ? 3.934 16.668 2.262 1.00 96.75 109 LEU A C 1
ATOM 892 O O . LEU A 1 109 ? 4.460 16.099 3.219 1.00 96.75 109 LEU A O 1
ATOM 896 N N . LYS A 1 110 ? 4.300 17.906 1.904 1.00 94.38 110 LYS A N 1
ATOM 897 C CA . LYS A 1 110 ? 5.274 18.698 2.677 1.00 94.38 110 LYS A CA 1
ATOM 898 C C . LYS A 1 110 ? 4.732 19.080 4.050 1.00 94.38 110 LYS A C 1
ATOM 900 O O . LYS A 1 110 ? 5.487 19.085 5.018 1.00 94.38 110 LYS A O 1
ATOM 905 N N . GLN A 1 111 ? 3.446 19.412 4.139 1.00 93.94 111 GLN A N 1
ATOM 906 C CA . GLN A 1 111 ? 2.812 19.733 5.419 1.00 93.94 111 GLN A CA 1
ATOM 907 C C . GLN A 1 111 ? 2.677 18.492 6.302 1.00 93.94 111 GLN A C 1
ATOM 909 O O . GLN A 1 111 ? 2.943 18.587 7.494 1.00 93.94 111 GLN A O 1
ATOM 914 N N . PHE A 1 112 ? 2.376 17.331 5.716 1.00 94.19 112 PHE A N 1
ATOM 915 C CA . PHE A 1 112 ? 2.352 16.050 6.418 1.00 94.19 112 PHE A CA 1
ATOM 916 C C . PHE A 1 112 ? 3.713 15.723 7.033 1.00 94.19 112 PHE A C 1
ATOM 918 O O . PHE A 1 112 ? 3.785 15.494 8.232 1.00 94.19 112 PHE A O 1
ATOM 925 N N . GLN A 1 113 ? 4.799 15.806 6.258 1.00 92.88 113 GLN A N 1
ATOM 926 C CA . GLN A 1 113 ? 6.155 15.562 6.767 1.00 92.88 113 GLN A CA 1
ATOM 927 C C . GLN A 1 113 ? 6.537 16.512 7.910 1.00 92.88 113 GLN A C 1
ATOM 929 O O . GLN A 1 113 ? 7.086 16.077 8.917 1.00 92.88 113 GLN A O 1
ATOM 934 N N . LYS A 1 114 ? 6.226 17.811 7.786 1.00 91.50 114 LYS A N 1
ATOM 935 C CA . LYS A 1 114 ? 6.486 18.780 8.864 1.00 91.50 114 LYS A CA 1
ATOM 936 C C . LYS A 1 114 ? 5.694 18.459 10.125 1.00 91.50 114 LYS A C 1
ATOM 938 O O . LYS A 1 114 ? 6.255 18.525 11.209 1.00 91.50 114 LYS A O 1
ATOM 943 N N . TRP A 1 115 ? 4.409 18.147 9.975 1.00 92.19 115 TRP A N 1
ATOM 944 C CA . TRP A 1 115 ? 3.532 17.803 11.091 1.00 92.19 115 TRP A CA 1
ATOM 945 C C . TRP A 1 115 ? 3.991 16.514 11.784 1.00 92.19 115 TRP A C 1
ATOM 947 O O . TRP A 1 115 ? 4.126 16.502 13.003 1.00 92.19 115 TRP A O 1
ATOM 957 N N . TYR A 1 116 ? 4.322 15.481 11.005 1.00 89.56 116 TYR A N 1
ATOM 958 C CA . TYR A 1 116 ? 4.816 14.196 11.499 1.00 89.56 116 TYR A CA 1
ATOM 959 C C . TYR A 1 116 ? 6.103 14.352 12.323 1.00 89.56 116 TYR A C 1
ATOM 961 O O . TYR A 1 116 ? 6.194 13.822 13.424 1.00 89.56 116 TYR A O 1
ATOM 969 N N . LEU A 1 117 ? 7.069 15.140 11.833 1.00 87.50 117 LEU A N 1
ATOM 970 C CA . LEU A 1 117 ? 8.344 15.386 12.522 1.00 87.50 117 LEU A CA 1
ATOM 971 C C . LEU A 1 117 ? 8.236 16.315 13.732 1.00 87.50 117 LEU A C 1
ATOM 973 O O . LEU A 1 117 ? 9.070 16.248 14.631 1.00 87.50 117 LEU A O 1
ATOM 977 N N . ALA A 1 118 ? 7.270 17.231 13.733 1.00 85.81 118 ALA A N 1
ATOM 978 C CA . ALA A 1 118 ? 7.096 18.164 14.838 1.00 85.81 118 ALA A CA 1
ATOM 979 C C . ALA A 1 118 ? 6.515 17.488 16.091 1.00 85.81 118 ALA A C 1
ATOM 981 O O . ALA A 1 118 ? 6.502 18.122 17.144 1.00 85.81 118 ALA A O 1
ATOM 982 N N . GLU A 1 119 ? 6.006 16.252 15.965 1.00 72.00 119 GLU A N 1
ATOM 983 C CA . GLU A 1 119 ? 5.190 15.575 16.985 1.00 72.00 119 GLU A CA 1
ATOM 984 C C . GLU A 1 119 ? 4.074 16.492 17.524 1.00 72.00 119 GLU A C 1
ATOM 986 O O . GLU A 1 119 ? 3.667 16.417 18.685 1.00 72.00 119 GLU A O 1
ATOM 991 N N . ASP A 1 120 ? 3.606 17.417 16.680 1.00 65.81 120 ASP A N 1
ATOM 992 C CA . ASP A 1 120 ? 2.766 18.520 17.114 1.00 65.81 120 ASP A CA 1
ATOM 993 C C . ASP A 1 120 ? 1.339 18.024 17.368 1.00 65.81 120 ASP A C 1
ATOM 995 O O . ASP A 1 120 ? 0.707 17.389 16.518 1.00 65.81 120 ASP A O 1
ATOM 999 N N . ALA A 1 121 ? 0.814 18.359 18.546 1.00 60.56 121 ALA A N 1
ATOM 1000 C CA . ALA A 1 121 ? -0.573 18.112 18.913 1.00 60.56 121 ALA A CA 1
ATOM 1001 C C . ALA A 1 121 ? -1.564 18.995 18.128 1.00 60.56 121 ALA A C 1
ATOM 1003 O O . ALA A 1 121 ? -2.775 18.782 18.223 1.00 60.56 121 ALA A O 1
ATOM 1004 N N . ASN A 1 122 ? -1.082 19.986 17.367 1.00 67.94 122 ASN A N 1
ATOM 1005 C CA . ASN A 1 122 ? -1.912 20.811 16.496 1.00 67.94 122 ASN A CA 1
ATOM 1006 C C . ASN A 1 122 ? -2.582 19.995 15.380 1.00 67.94 122 ASN A C 1
ATOM 1008 O O . ASN A 1 122 ? -2.072 18.984 14.889 1.00 67.94 122 ASN A O 1
ATOM 1012 N N . TYR A 1 123 ? -3.748 20.473 14.945 1.00 75.75 123 TYR A N 1
ATOM 1013 C CA . TYR A 1 123 ? -4.556 19.803 13.937 1.00 75.75 123 TYR A CA 1
ATOM 1014 C C . TYR A 1 123 ? -3.880 19.884 12.561 1.00 75.75 123 TYR A C 1
ATOM 1016 O O . TYR A 1 123 ? -3.844 20.938 11.926 1.00 75.75 123 TYR A O 1
ATOM 1024 N N . PHE A 1 124 ? -3.395 18.740 12.061 1.00 88.00 124 PHE A N 1
ATOM 1025 C CA . PHE A 1 124 ? -2.870 18.582 10.694 1.00 88.00 124 PHE A CA 1
ATOM 1026 C C . PHE A 1 124 ? -3.771 19.245 9.632 1.00 88.00 124 PHE A C 1
ATOM 1028 O O . PHE A 1 124 ? -3.291 19.838 8.664 1.00 88.00 124 PHE A O 1
ATOM 1035 N N . THR A 1 125 ? -5.087 19.192 9.851 1.00 89.44 125 THR A N 1
ATOM 1036 C CA . THR A 1 125 ? -6.123 19.710 8.954 1.00 89.44 125 THR A CA 1
ATOM 1037 C C . THR A 1 125 ? -6.091 21.220 8.736 1.00 89.44 125 THR A C 1
ATOM 1039 O O . THR A 1 125 ? -6.596 21.676 7.715 1.00 89.44 125 THR A O 1
ATOM 1042 N N . ASP A 1 126 ? -5.487 21.999 9.633 1.00 87.94 126 ASP A N 1
ATOM 1043 C CA . ASP A 1 126 ? -5.483 23.467 9.531 1.00 87.94 126 ASP A CA 1
ATOM 1044 C C . ASP A 1 126 ? -4.540 23.973 8.427 1.00 87.94 126 ASP A C 1
ATOM 1046 O O . ASP A 1 126 ? -4.618 25.121 7.992 1.00 87.94 126 ASP A O 1
ATOM 1050 N N . ASN A 1 127 ? -3.637 23.108 7.957 1.00 87.25 127 ASN A N 1
ATOM 1051 C CA . ASN A 1 127 ? -2.532 23.466 7.070 1.00 87.25 127 ASN A CA 1
ATOM 1052 C C . ASN A 1 127 ? -2.631 22.846 5.668 1.00 87.25 127 ASN A C 1
ATOM 1054 O O . ASN A 1 127 ? -1.677 22.955 4.887 1.00 87.25 127 ASN A O 1
ATOM 1058 N N . VAL A 1 128 ? -3.758 22.208 5.344 1.00 93.06 128 VAL A N 1
ATOM 1059 C CA . VAL A 1 128 ? -4.001 21.504 4.074 1.00 93.06 128 VAL A CA 1
ATOM 1060 C C . VAL A 1 128 ? -5.131 22.145 3.274 1.00 93.06 128 VAL A C 1
ATOM 1062 O O . VAL A 1 128 ? -5.928 22.915 3.798 1.00 93.06 128 VAL A O 1
ATOM 1065 N N . ASP A 1 129 ? -5.189 21.840 1.979 1.00 91.69 129 ASP A N 1
ATOM 1066 C CA . ASP A 1 129 ? -6.129 22.497 1.060 1.00 91.69 129 ASP A CA 1
ATOM 1067 C C . ASP A 1 129 ? -7.595 22.111 1.304 1.00 91.69 129 ASP A C 1
ATOM 1069 O O . ASP A 1 129 ? -8.486 22.959 1.313 1.00 91.69 129 ASP A O 1
ATOM 1073 N N . THR A 1 130 ? -7.880 20.815 1.430 1.00 95.38 130 THR A N 1
ATOM 1074 C CA . THR A 1 130 ? -9.241 20.286 1.572 1.00 95.38 130 THR A CA 1
ATOM 1075 C C . THR A 1 130 ? -9.196 18.948 2.293 1.00 95.38 130 THR A C 1
ATOM 1077 O O . THR A 1 130 ? -8.344 18.108 2.001 1.00 95.38 130 THR A O 1
ATOM 1080 N N . VAL A 1 131 ? -10.148 18.748 3.206 1.00 97.31 131 VAL A N 1
ATOM 1081 C CA . VAL A 1 131 ? -10.371 17.481 3.907 1.00 97.31 131 VAL A CA 1
ATOM 1082 C C . VAL A 1 131 ? -11.724 16.927 3.476 1.00 97.31 131 VAL A C 1
ATOM 1084 O O . VAL A 1 131 ? -12.768 17.520 3.754 1.00 97.31 131 VAL A O 1
ATOM 1087 N N . LEU A 1 132 ? -11.718 15.788 2.793 1.00 97.94 132 LEU A N 1
ATOM 1088 C CA . LEU A 1 132 ? -12.933 15.071 2.423 1.00 97.94 132 LEU A CA 1
ATOM 1089 C C . LEU A 1 132 ? -13.355 14.173 3.585 1.00 97.94 132 LEU A C 1
ATOM 1091 O O . LEU A 1 132 ? -12.566 13.361 4.059 1.00 97.94 132 LEU A O 1
ATOM 1095 N N . LYS A 1 133 ? -14.607 14.286 4.024 1.00 98.06 133 LYS A N 1
ATOM 1096 C CA . LYS A 1 133 ? -15.200 13.367 5.000 1.00 98.06 133 LYS A CA 1
ATOM 1097 C C . LYS A 1 133 ? -16.048 12.337 4.266 1.00 98.06 133 LYS A C 1
ATOM 1099 O O . LYS A 1 133 ? -17.041 12.703 3.642 1.00 98.06 133 LYS A O 1
ATOM 1104 N N . ILE A 1 134 ? -15.694 11.063 4.387 1.00 98.25 134 ILE A N 1
ATOM 1105 C CA . ILE A 1 134 ? -16.442 9.952 3.795 1.00 98.25 134 ILE A CA 1
ATOM 1106 C C . ILE A 1 134 ? -16.924 9.021 4.904 1.00 98.25 134 ILE A C 1
ATOM 1108 O O . ILE A 1 134 ? -16.131 8.541 5.709 1.00 98.25 134 ILE A O 1
ATOM 1112 N N . VAL A 1 135 ? -18.231 8.768 4.943 1.00 98.44 135 VAL A N 1
ATOM 1113 C CA . VAL A 1 135 ? -18.843 7.772 5.829 1.00 98.44 135 VAL A CA 1
ATOM 1114 C C . VAL A 1 135 ? -18.997 6.478 5.037 1.00 98.44 135 VAL A C 1
ATOM 1116 O O . VAL A 1 135 ? -19.600 6.489 3.968 1.00 98.44 135 VAL A O 1
ATOM 1119 N N . ILE A 1 136 ? -18.433 5.382 5.542 1.00 98.00 136 ILE A N 1
ATOM 1120 C CA . ILE A 1 136 ? -18.574 4.047 4.961 1.00 98.00 136 ILE A CA 1
ATOM 1121 C C . ILE A 1 136 ? -19.418 3.206 5.908 1.00 98.00 136 ILE A C 1
ATOM 1123 O O . ILE A 1 136 ? -18.996 2.885 7.023 1.00 98.00 136 ILE A O 1
ATOM 1127 N N . GLU A 1 137 ? -20.615 2.871 5.447 1.00 98.00 137 GLU A N 1
ATOM 1128 C CA . GLU A 1 137 ? -21.601 2.093 6.187 1.00 98.00 137 GLU A CA 1
ATOM 1129 C C . GLU A 1 137 ? -21.459 0.589 5.916 1.00 98.00 137 GLU A C 1
ATOM 1131 O O . GLU A 1 137 ? -20.706 0.144 5.047 1.00 98.00 137 GLU A O 1
ATOM 1136 N N . GLU A 1 138 ? -22.197 -0.209 6.680 1.00 98.31 138 GLU A N 1
ATOM 1137 C CA . GLU A 1 138 ? -22.265 -1.658 6.519 1.00 98.31 138 GLU A CA 1
ATOM 1138 C C . GLU A 1 138 ? -22.617 -2.077 5.079 1.00 98.31 138 GLU A C 1
ATOM 1140 O O . GLU A 1 138 ? -23.506 -1.525 4.433 1.00 98.31 138 GLU A O 1
ATOM 1145 N N . GLY A 1 139 ? -21.888 -3.063 4.559 1.00 97.44 139 GLY A N 1
ATOM 1146 C CA . GLY A 1 139 ? -22.000 -3.562 3.191 1.00 97.44 139 GLY A CA 1
ATOM 1147 C C . GLY A 1 139 ? -21.268 -2.719 2.144 1.00 97.44 139 GLY A C 1
ATOM 1148 O O . GLY A 1 139 ? -21.168 -3.150 0.996 1.00 97.44 139 GLY A O 1
ATOM 1149 N N . ASN A 1 140 ? -20.746 -1.538 2.490 1.00 98.06 140 ASN A N 1
ATOM 1150 C CA . ASN A 1 140 ? -20.042 -0.670 1.545 1.00 98.06 140 ASN A CA 1
ATOM 1151 C C . ASN A 1 140 ? -18.530 -0.922 1.536 1.00 98.06 140 ASN A C 1
ATOM 1153 O O . ASN A 1 140 ? -17.933 -1.428 2.492 1.00 98.06 140 ASN A O 1
ATOM 1157 N N . SER A 1 141 ? -17.913 -0.519 0.426 1.00 97.31 141 SER A N 1
ATOM 1158 C CA . SER A 1 141 ? -16.475 -0.596 0.210 1.00 97.31 141 SER A CA 1
ATOM 1159 C C . SER A 1 141 ? -15.903 0.728 -0.265 1.00 97.31 141 SER A C 1
ATOM 1161 O O . SER A 1 141 ? -16.548 1.462 -1.009 1.00 97.31 141 SER A O 1
ATOM 1163 N N . ILE A 1 142 ? -14.659 0.987 0.124 1.00 97.75 142 ILE A N 1
ATOM 1164 C CA . ILE A 1 142 ? -13.848 2.097 -0.375 1.00 97.75 142 ILE A CA 1
ATOM 1165 C C . ILE A 1 142 ? -12.505 1.553 -0.852 1.00 97.75 142 ILE A C 1
ATOM 1167 O O . ILE A 1 142 ? -11.964 0.613 -0.270 1.00 97.75 142 ILE A O 1
ATOM 1171 N N . VAL A 1 143 ? -11.978 2.152 -1.916 1.00 98.31 143 VAL A N 1
ATOM 1172 C CA . VAL A 1 143 ? -10.581 2.007 -2.323 1.00 98.31 143 VAL A CA 1
ATOM 1173 C C . VAL A 1 143 ? -9.936 3.378 -2.194 1.00 98.31 143 VAL A C 1
ATOM 1175 O O . VAL A 1 143 ? -10.438 4.349 -2.761 1.00 98.31 143 VAL A O 1
ATOM 1178 N N . ILE A 1 144 ? -8.856 3.455 -1.428 1.00 98.31 144 ILE A N 1
ATOM 1179 C CA . ILE A 1 144 ? -8.081 4.672 -1.209 1.00 98.31 144 ILE A CA 1
ATOM 1180 C C . ILE A 1 144 ? -6.825 4.566 -2.087 1.00 98.31 144 ILE A C 1
ATOM 1182 O O . ILE A 1 144 ? -6.070 3.601 -1.938 1.00 98.31 144 ILE A O 1
ATOM 1186 N N . PRO A 1 145 ? -6.613 5.497 -3.036 1.00 98.06 145 PRO A N 1
ATOM 1187 C CA . PRO A 1 145 ? -5.449 5.453 -3.912 1.00 98.06 145 PRO A CA 1
ATOM 1188 C C . PRO A 1 145 ? -4.134 5.741 -3.177 1.00 98.06 145 PRO A C 1
ATOM 1190 O O . PRO A 1 145 ? -4.119 6.396 -2.136 1.00 98.06 145 PRO A O 1
ATOM 1193 N N . SER A 1 146 ? -3.027 5.342 -3.804 1.00 97.94 146 SER A N 1
ATOM 1194 C CA . SER A 1 146 ? -1.658 5.632 -3.364 1.00 97.94 146 SER A CA 1
ATOM 1195 C C . SER A 1 146 ? -1.458 7.080 -2.889 1.00 97.94 146 SER A C 1
ATOM 1197 O O . SER A 1 146 ? -1.841 8.041 -3.569 1.00 97.94 146 SER A O 1
ATOM 1199 N N . GLY A 1 147 ? -0.835 7.215 -1.716 1.00 98.12 147 GLY A N 1
ATOM 1200 C CA . GLY A 1 147 ? -0.385 8.477 -1.128 1.00 98.12 147 GLY A CA 1
ATOM 1201 C C . GLY A 1 147 ? -1.436 9.274 -0.362 1.00 98.12 147 GLY A C 1
ATOM 1202 O O . GLY A 1 147 ? -1.069 10.216 0.334 1.00 98.12 147 GLY A O 1
ATOM 1203 N N . TRP A 1 148 ? -2.723 8.929 -0.450 1.00 98.44 148 TRP A N 1
ATOM 1204 C CA . TRP A 1 148 ? -3.771 9.685 0.238 1.00 98.44 148 TRP A CA 1
ATOM 1205 C C . TRP A 1 148 ? -3.575 9.679 1.755 1.00 98.44 148 TRP A C 1
ATOM 1207 O O . TRP A 1 148 ? -3.562 8.634 2.407 1.00 98.44 148 TRP A O 1
ATOM 1217 N N . ILE A 1 149 ? -3.460 10.884 2.308 1.00 98.38 149 ILE A N 1
ATOM 1218 C CA . ILE A 1 149 ? -3.257 11.096 3.736 1.00 98.38 149 ILE A CA 1
ATOM 1219 C C . ILE A 1 149 ? -4.617 10.969 4.406 1.00 98.38 149 ILE A C 1
ATOM 1221 O O . ILE A 1 149 ? -5.570 11.637 3.989 1.00 98.38 149 ILE A O 1
ATOM 1225 N N . HIS A 1 150 ? -4.738 10.124 5.425 1.00 98.12 150 HIS A N 1
ATOM 1226 C CA . HIS A 1 150 ? -6.045 9.848 5.996 1.00 98.12 150 HIS A CA 1
ATOM 1227 C C . HIS A 1 150 ? -6.049 9.511 7.482 1.00 98.12 150 HIS A C 1
ATOM 1229 O O . HIS A 1 150 ? -5.114 8.922 8.012 1.00 98.12 150 HIS A O 1
ATOM 1235 N N . ALA A 1 151 ? -7.142 9.889 8.142 1.00 97.38 151 ALA A N 1
ATOM 1236 C CA . ALA A 1 151 ? -7.477 9.501 9.508 1.00 97.38 151 ALA A CA 1
ATOM 1237 C C . ALA A 1 151 ? -8.805 8.737 9.516 1.00 97.38 151 ALA A C 1
ATOM 1239 O O . ALA A 1 151 ? -9.660 8.945 8.648 1.00 97.38 151 ALA A O 1
ATOM 1240 N N . VAL A 1 152 ? -8.996 7.864 10.504 1.00 98.38 152 VAL A N 1
ATOM 1241 C CA . VAL A 1 152 ? -10.165 6.978 10.577 1.00 98.38 152 VAL A CA 1
ATOM 1242 C C . VAL A 1 152 ? -10.799 7.047 11.955 1.00 98.38 152 VAL A C 1
ATOM 1244 O O . VAL A 1 152 ? -10.169 6.707 12.953 1.00 98.38 152 VAL A O 1
ATOM 1247 N N . TYR A 1 153 ? -12.075 7.416 12.006 1.00 98.50 153 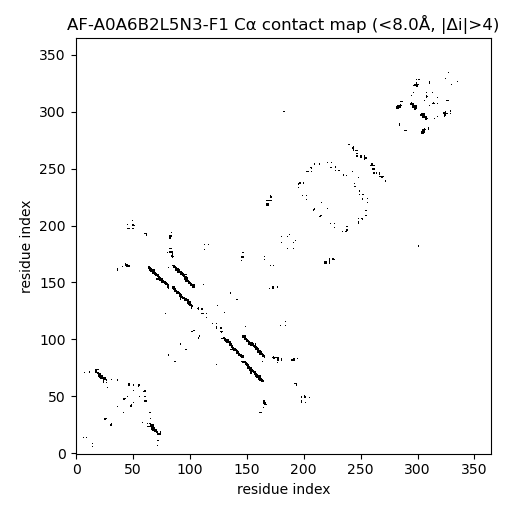TYR A N 1
ATOM 1248 C CA . TYR A 1 153 ? -12.894 7.384 13.214 1.00 98.50 153 TYR A CA 1
ATOM 1249 C C . TYR A 1 153 ? -13.942 6.270 13.134 1.00 98.50 153 TYR A C 1
ATOM 1251 O O . TYR A 1 153 ? -14.536 6.027 12.085 1.00 98.50 153 TYR A O 1
ATOM 1259 N N . THR A 1 154 ? -14.176 5.579 14.248 1.00 98.62 154 THR A N 1
ATOM 1260 C CA . THR A 1 154 ? -15.127 4.462 14.350 1.00 98.62 154 THR A CA 1
ATOM 1261 C C . THR A 1 154 ? -16.298 4.871 15.255 1.00 98.62 154 THR A C 1
ATOM 1263 O O . THR A 1 154 ? -16.190 4.731 16.472 1.00 98.62 154 THR A O 1
ATOM 1266 N N . PRO A 1 155 ? -17.409 5.408 14.712 1.00 98.19 155 PRO A N 1
ATOM 1267 C CA . PRO A 1 155 ? -18.517 5.936 15.521 1.00 98.19 155 PRO A CA 1
ATOM 1268 C C . PRO A 1 155 ? -19.321 4.854 16.256 1.00 98.19 155 PRO A C 1
ATOM 1270 O O . PRO A 1 155 ? -19.897 5.115 17.308 1.00 98.19 155 PRO A O 1
ATOM 1273 N N . LYS A 1 156 ? -19.350 3.632 15.721 1.00 97.25 156 LYS A N 1
ATOM 1274 C CA . LYS A 1 156 ? -20.006 2.453 16.304 1.00 97.25 156 LYS A CA 1
ATOM 1275 C C . LYS A 1 156 ? -19.103 1.242 16.129 1.00 97.25 156 LYS A C 1
ATOM 1277 O O . LYS A 1 156 ? -18.309 1.218 15.192 1.00 97.25 156 LYS A O 1
ATOM 1282 N N . ASP A 1 157 ? -19.230 0.257 17.020 1.00 98.19 157 ASP A N 1
ATOM 1283 C CA . ASP A 1 157 ? -18.452 -0.983 16.947 1.00 98.19 157 ASP A CA 1
ATOM 1284 C C . ASP A 1 157 ? -18.467 -1.540 15.525 1.00 98.19 157 ASP A C 1
ATOM 1286 O O . ASP A 1 157 ? -19.534 -1.768 14.947 1.00 98.19 157 ASP A O 1
ATOM 1290 N N . SER A 1 158 ? -17.279 -1.735 14.961 1.00 98.38 158 SER A N 1
ATOM 1291 C CA . SER A 1 158 ? -17.136 -2.054 13.549 1.00 98.38 158 SER A CA 1
ATOM 1292 C C . SER A 1 158 ? -16.222 -3.244 13.325 1.00 98.38 158 SER A C 1
ATOM 1294 O O . SER A 1 158 ? -15.201 -3.403 13.997 1.00 98.38 158 SER A O 1
ATOM 1296 N N . ILE A 1 159 ? -16.612 -4.066 12.353 1.00 98.38 159 ILE A N 1
ATOM 1297 C CA . ILE A 1 159 ? -15.809 -5.143 11.788 1.00 98.38 159 ILE A CA 1
ATOM 1298 C C . ILE A 1 159 ? -15.658 -4.853 10.301 1.00 98.38 159 ILE A C 1
ATOM 1300 O O . ILE A 1 159 ? -16.652 -4.697 9.587 1.00 98.38 159 ILE A O 1
ATOM 1304 N N . ALA A 1 160 ? -14.419 -4.802 9.838 1.00 98.38 160 ALA A N 1
ATOM 1305 C CA . ALA A 1 160 ? -14.087 -4.553 8.450 1.00 98.38 160 ALA A CA 1
ATOM 1306 C C . ALA A 1 160 ? -13.015 -5.524 7.963 1.00 98.38 160 ALA A C 1
ATOM 1308 O O . ALA A 1 160 ? -12.202 -6.020 8.744 1.00 98.38 160 ALA A O 1
ATOM 1309 N N . PHE A 1 161 ? -13.004 -5.758 6.660 1.00 98.56 161 PHE A N 1
ATOM 1310 C CA . PHE A 1 161 ? -11.882 -6.375 5.970 1.00 98.56 161 PHE A CA 1
ATOM 1311 C C . PHE A 1 161 ? -11.197 -5.340 5.100 1.00 98.56 161 PHE A C 1
ATOM 1313 O O . PHE A 1 161 ? -11.850 -4.435 4.583 1.00 98.56 161 PHE A O 1
ATOM 1320 N N . GLY A 1 162 ? -9.896 -5.491 4.927 1.00 98.12 162 GLY A N 1
ATOM 1321 C CA . GLY A 1 162 ? -9.140 -4.659 4.013 1.00 98.12 162 GLY A CA 1
ATOM 1322 C C . GLY A 1 162 ? -7.823 -5.292 3.620 1.00 98.12 162 GLY A C 1
ATOM 1323 O O . GLY A 1 162 ? -7.546 -6.439 3.971 1.00 98.12 162 GLY A O 1
ATOM 1324 N N . GLY A 1 163 ? -7.024 -4.544 2.879 1.00 98.12 163 GLY A N 1
ATOM 1325 C CA . GLY A 1 163 ? -5.725 -5.002 2.415 1.00 98.12 163 GLY A CA 1
ATOM 1326 C C . GLY A 1 163 ? -5.029 -3.971 1.551 1.00 98.12 163 GLY A C 1
ATOM 1327 O O . GLY A 1 163 ? -5.680 -3.181 0.863 1.00 98.12 163 GLY A O 1
ATOM 1328 N N . ASN A 1 164 ? -3.708 -4.016 1.583 1.00 98.56 164 ASN A N 1
ATOM 1329 C CA . ASN A 1 164 ? -2.831 -3.117 0.858 1.00 98.56 164 ASN A CA 1
ATOM 1330 C C . ASN A 1 164 ? -2.322 -3.808 -0.410 1.00 98.56 164 ASN A C 1
ATOM 1332 O O . ASN A 1 164 ? -2.115 -5.023 -0.429 1.00 98.56 164 ASN A O 1
ATOM 1336 N N . PHE A 1 165 ? -2.136 -3.034 -1.473 1.00 98.25 165 PHE A N 1
ATOM 1337 C CA . PHE A 1 165 ? -1.631 -3.520 -2.754 1.00 98.25 165 PHE A CA 1
ATOM 1338 C C . PHE A 1 165 ? -0.860 -2.422 -3.491 1.00 98.25 165 PHE A C 1
ATOM 1340 O O . PHE A 1 165 ? -1.141 -1.228 -3.348 1.00 98.25 165 PHE A O 1
ATOM 1347 N N . LEU A 1 166 ? 0.113 -2.841 -4.298 1.00 97.94 166 LEU A N 1
ATOM 1348 C CA . LEU A 1 166 ? 0.898 -1.972 -5.177 1.00 97.94 166 LEU A CA 1
ATOM 1349 C C . LEU A 1 166 ? 0.544 -2.271 -6.632 1.00 97.94 166 LEU A C 1
ATOM 1351 O O . LEU A 1 166 ? 0.224 -3.409 -6.973 1.00 97.94 166 LEU A O 1
ATOM 1355 N N . HIS A 1 167 ? 0.569 -1.245 -7.481 1.00 96.19 167 HIS A N 1
ATOM 1356 C CA . HIS A 1 167 ? 0.150 -1.347 -8.877 1.00 96.19 167 HIS A CA 1
ATOM 1357 C C . HIS A 1 167 ? 0.817 -0.281 -9.760 1.00 96.19 167 HIS A C 1
ATOM 1359 O O . HIS A 1 167 ? 1.365 0.711 -9.284 1.00 96.19 167 HIS A O 1
ATOM 1365 N N . LEU A 1 168 ? 0.682 -0.402 -11.084 1.00 92.56 168 LEU A N 1
ATOM 1366 C CA . LEU A 1 168 ? 1.366 0.506 -12.015 1.00 92.56 168 LEU A CA 1
ATOM 1367 C C . LEU A 1 168 ? 0.664 1.864 -12.228 1.00 92.56 168 LEU A C 1
ATOM 1369 O O . LEU A 1 168 ? 1.326 2.846 -12.549 1.00 92.56 168 LEU A O 1
ATOM 1373 N N . TYR A 1 169 ? -0.657 1.960 -12.009 1.00 91.06 169 TYR A N 1
ATOM 1374 C CA . TYR A 1 169 ? -1.453 3.160 -12.348 1.00 91.06 169 TYR A CA 1
ATOM 1375 C C . TYR A 1 169 ? -0.985 4.477 -11.708 1.00 91.06 169 TYR A C 1
ATOM 1377 O O . TYR A 1 169 ? -1.234 5.542 -12.268 1.00 91.06 169 TYR A O 1
ATOM 1385 N N . ASN A 1 170 ? -0.340 4.424 -10.541 1.00 88.19 170 ASN A N 1
ATOM 1386 C CA . ASN A 1 170 ? 0.193 5.608 -9.867 1.00 88.19 170 ASN A CA 1
ATOM 1387 C C . ASN A 1 170 ? 1.555 5.315 -9.228 1.00 88.19 170 ASN A C 1
ATOM 1389 O O . ASN A 1 170 ? 1.811 5.659 -8.075 1.00 88.19 170 ASN A O 1
ATOM 1393 N N . PHE A 1 171 ? 2.415 4.627 -9.977 1.00 93.25 171 PHE A N 1
ATOM 1394 C CA . PHE A 1 171 ? 3.692 4.161 -9.450 1.00 93.25 171 PHE A CA 1
ATOM 1395 C C . PHE A 1 171 ? 4.627 5.300 -9.010 1.00 93.25 171 PHE A C 1
ATOM 1397 O O . PHE A 1 171 ? 5.300 5.182 -7.993 1.00 93.25 171 PHE A O 1
ATOM 1404 N N . GLU A 1 172 ? 4.588 6.440 -9.705 1.00 93.19 172 GLU A N 1
ATOM 1405 C CA . GLU A 1 172 ? 5.308 7.661 -9.314 1.00 93.19 172 GLU A CA 1
ATOM 1406 C C . GLU A 1 172 ? 5.000 8.072 -7.860 1.00 93.19 172 GLU A C 1
ATOM 1408 O O . GLU A 1 172 ? 5.902 8.411 -7.095 1.00 93.19 172 GLU A O 1
ATOM 1413 N N . MET A 1 173 ? 3.727 8.002 -7.448 1.00 96.00 173 MET A N 1
ATOM 1414 C CA . MET A 1 173 ? 3.336 8.301 -6.071 1.00 96.00 173 MET A CA 1
ATOM 1415 C C . MET A 1 173 ? 3.824 7.224 -5.099 1.00 96.00 173 MET A C 1
ATOM 1417 O O . MET A 1 173 ? 4.326 7.574 -4.036 1.00 96.00 173 MET A O 1
ATOM 1421 N N . GLN A 1 174 ? 3.749 5.939 -5.465 1.00 97.25 174 GLN A N 1
ATOM 1422 C CA . GLN A 1 174 ? 4.278 4.847 -4.635 1.00 97.25 174 GLN A CA 1
ATOM 1423 C C . GLN A 1 174 ? 5.774 5.051 -4.334 1.00 97.25 174 GLN A C 1
ATOM 1425 O O . GLN A 1 174 ? 6.178 4.995 -3.174 1.00 97.25 174 GLN A O 1
ATOM 1430 N N . LEU A 1 175 ? 6.580 5.385 -5.350 1.00 93.31 175 LEU A N 1
ATOM 1431 C CA . LEU A 1 175 ? 8.002 5.708 -5.178 1.00 93.31 175 LEU A CA 1
ATOM 1432 C C . LEU A 1 175 ? 8.222 6.953 -4.315 1.00 93.31 175 LEU A C 1
ATOM 1434 O O . LEU A 1 175 ? 9.108 6.971 -3.461 1.00 93.31 175 LEU A O 1
ATOM 1438 N N . LYS A 1 176 ? 7.408 7.995 -4.512 1.00 94.62 176 LYS A N 1
ATOM 1439 C CA . LYS A 1 176 ? 7.488 9.228 -3.721 1.00 94.62 176 LYS A CA 1
ATOM 1440 C C . LYS A 1 176 ? 7.234 8.969 -2.240 1.00 94.62 176 LYS A C 1
ATOM 1442 O O . LYS A 1 176 ? 7.987 9.473 -1.412 1.00 94.62 176 LYS A O 1
ATOM 1447 N N . ILE A 1 177 ? 6.201 8.197 -1.903 1.00 96.62 177 ILE A N 1
ATOM 1448 C CA . ILE A 1 177 ? 5.908 7.850 -0.508 1.00 96.62 177 ILE A CA 1
ATOM 1449 C C . ILE A 1 177 ? 7.003 6.959 0.071 1.00 96.62 177 ILE A C 1
ATOM 1451 O O . ILE A 1 177 ? 7.467 7.248 1.167 1.00 96.62 177 ILE A O 1
ATOM 1455 N N . HIS A 1 178 ? 7.484 5.959 -0.674 1.00 92.56 178 HIS A N 1
ATOM 1456 C CA . HIS A 1 178 ? 8.613 5.137 -0.235 1.00 92.56 178 HIS A CA 1
ATOM 1457 C C . HIS A 1 178 ? 9.842 5.995 0.120 1.00 92.56 178 HIS A C 1
ATOM 1459 O O . HIS A 1 178 ? 10.402 5.857 1.205 1.00 92.56 178 HIS A O 1
ATOM 1465 N N . GLY A 1 179 ? 10.203 6.961 -0.731 1.00 90.75 179 GLY A N 1
ATOM 1466 C CA . GLY A 1 179 ? 11.288 7.900 -0.437 1.00 90.75 179 GLY A CA 1
ATOM 1467 C C . GLY A 1 179 ? 11.000 8.818 0.760 1.00 90.75 179 GLY A C 1
ATOM 1468 O O . GLY A 1 179 ? 11.916 9.175 1.499 1.00 90.75 179 GLY A O 1
ATOM 1469 N N . ILE A 1 180 ? 9.741 9.206 0.995 1.00 90.75 180 ILE A N 1
ATOM 1470 C CA . ILE A 1 180 ? 9.350 9.952 2.203 1.00 90.75 180 ILE A CA 1
ATOM 1471 C C . ILE A 1 180 ? 9.547 9.088 3.456 1.00 90.75 180 ILE A C 1
ATOM 1473 O O . ILE A 1 180 ? 10.163 9.568 4.402 1.00 90.75 180 ILE A O 1
ATOM 1477 N N . GLU A 1 181 ? 9.095 7.832 3.458 1.00 91.25 181 GLU A N 1
ATOM 1478 C CA . GLU A 1 181 ? 9.281 6.890 4.576 1.00 91.25 181 GLU A CA 1
ATOM 1479 C C . GLU A 1 181 ? 10.768 6.677 4.894 1.00 91.25 181 GLU A C 1
ATOM 1481 O O . GLU A 1 181 ? 11.164 6.662 6.064 1.00 91.25 181 GLU A O 1
ATOM 1486 N N . GLU A 1 182 ? 11.612 6.559 3.860 1.00 85.12 182 GLU A N 1
ATOM 1487 C CA . GLU A 1 182 ? 13.070 6.491 4.007 1.00 85.12 182 GLU A CA 1
ATOM 1488 C C . GLU A 1 182 ? 13.637 7.751 4.673 1.00 85.12 182 GLU A C 1
ATOM 1490 O O . GLU A 1 182 ? 14.385 7.643 5.648 1.00 85.12 182 GLU A O 1
ATOM 1495 N N . ASN A 1 183 ? 13.238 8.935 4.203 1.00 85.25 183 ASN A N 1
ATOM 1496 C CA . ASN A 1 183 ? 13.701 10.222 4.729 1.00 85.25 183 ASN A CA 1
ATOM 1497 C C . ASN A 1 183 ? 13.223 10.504 6.160 1.00 85.25 183 ASN A C 1
ATOM 1499 O O . ASN A 1 183 ? 13.957 11.114 6.937 1.00 85.25 183 ASN A O 1
ATOM 1503 N N . LEU A 1 184 ? 12.014 10.062 6.510 1.00 83.75 184 LEU A N 1
ATOM 1504 C CA . LEU A 1 184 ? 11.463 10.153 7.864 1.00 83.75 184 LEU A CA 1
ATOM 1505 C C . LEU A 1 184 ? 12.058 9.109 8.817 1.00 83.75 184 LEU A C 1
ATOM 1507 O O . LEU A 1 184 ? 11.796 9.170 10.014 1.00 83.75 184 LEU A O 1
ATOM 1511 N N . GLN A 1 185 ? 12.878 8.183 8.307 1.00 83.25 185 GLN A N 1
ATOM 1512 C CA . GLN A 1 185 ? 13.457 7.078 9.072 1.00 83.25 185 GLN A CA 1
ATOM 1513 C C . GLN A 1 185 ? 12.397 6.206 9.753 1.00 83.25 185 GLN A C 1
ATOM 1515 O O . GLN A 1 185 ? 12.623 5.675 10.841 1.00 83.25 185 GLN A O 1
ATOM 1520 N N . ASP A 1 186 ? 11.251 6.008 9.094 1.00 76.62 186 ASP A N 1
ATOM 1521 C CA . ASP A 1 186 ? 10.199 5.164 9.656 1.00 76.62 186 ASP A CA 1
ATOM 1522 C C . ASP A 1 186 ? 10.737 3.756 9.956 1.00 76.62 186 ASP A C 1
ATOM 1524 O O . ASP A 1 186 ? 11.412 3.170 9.103 1.00 76.62 186 ASP A O 1
ATOM 1528 N N . PRO A 1 187 ? 10.459 3.174 11.136 1.00 78.81 187 PRO A N 1
ATOM 1529 C CA . PRO A 1 187 ? 10.891 1.820 11.452 1.00 78.81 187 PRO A CA 1
ATOM 1530 C C . PRO A 1 187 ? 10.461 0.820 10.375 1.00 78.81 187 PRO A C 1
ATOM 1532 O O . PRO A 1 187 ? 9.308 0.830 9.952 1.00 78.81 187 PRO A O 1
ATOM 1535 N N . LEU A 1 188 ? 11.344 -0.111 9.994 1.00 69.25 188 LEU A N 1
ATOM 1536 C CA . LEU A 1 188 ? 11.083 -1.083 8.917 1.00 69.25 188 LEU A CA 1
ATOM 1537 C C . LEU A 1 188 ? 9.775 -1.871 9.095 1.00 69.25 188 LEU A C 1
ATOM 1539 O O . LEU A 1 188 ? 9.104 -2.177 8.119 1.00 69.25 188 LEU A O 1
ATOM 1543 N N . LYS A 1 189 ? 9.373 -2.147 10.342 1.00 77.25 189 LYS A N 1
ATOM 1544 C CA . LYS A 1 189 ? 8.099 -2.814 10.672 1.00 77.25 189 LYS A CA 1
ATOM 1545 C C . LYS A 1 189 ? 6.838 -2.035 10.261 1.00 77.25 189 LYS A C 1
ATOM 1547 O O . LYS A 1 189 ? 5.753 -2.604 10.299 1.00 77.25 189 LYS A O 1
ATOM 1552 N N . TYR A 1 190 ? 6.970 -0.748 9.950 1.00 82.75 190 TYR A N 1
ATOM 1553 C CA . TYR A 1 190 ? 5.896 0.129 9.484 1.00 82.75 190 TYR A CA 1
ATOM 1554 C C . TYR A 1 190 ? 6.032 0.483 8.002 1.00 82.75 190 TYR A C 1
ATOM 1556 O O . TYR A 1 190 ? 5.223 1.249 7.496 1.00 82.75 190 TYR A O 1
ATOM 1564 N N . ARG A 1 191 ? 7.030 -0.073 7.307 1.00 88.62 191 ARG A N 1
ATOM 1565 C CA . ARG A 1 191 ? 7.202 0.070 5.861 1.00 88.62 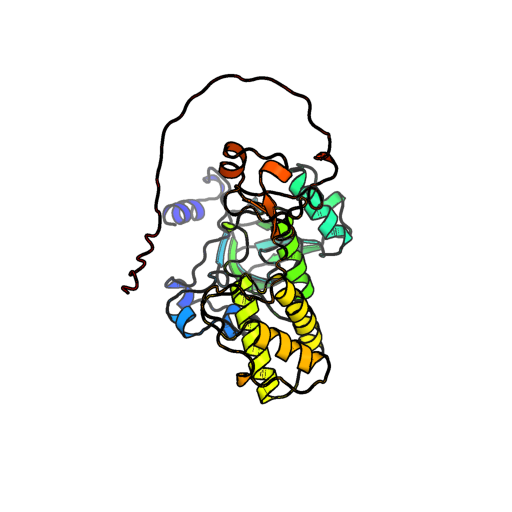191 ARG A CA 1
ATOM 1566 C C . ARG A 1 191 ? 6.683 -1.167 5.143 1.00 88.62 191 ARG A C 1
ATOM 1568 O O . ARG A 1 191 ? 6.498 -2.226 5.743 1.00 88.62 191 ARG A O 1
ATOM 1575 N N . PHE A 1 192 ? 6.481 -1.039 3.837 1.00 93.81 192 PHE A N 1
ATOM 1576 C CA . PHE A 1 192 ? 6.097 -2.174 3.008 1.00 93.81 192 PHE A CA 1
ATOM 1577 C C . PHE A 1 192 ? 7.218 -3.230 2.993 1.00 93.81 192 PHE A C 1
ATOM 1579 O O . PHE A 1 192 ? 8.338 -2.919 2.572 1.00 93.81 192 PHE A O 1
ATOM 1586 N N . PRO A 1 193 ? 6.955 -4.473 3.435 1.00 89.44 193 PRO A N 1
ATOM 1587 C CA . PRO A 1 193 ? 7.985 -5.499 3.497 1.00 89.44 193 PRO A CA 1
ATOM 1588 C C . PRO A 1 193 ? 8.368 -5.945 2.084 1.00 89.44 193 PRO A C 1
ATOM 1590 O O . PRO A 1 193 ? 7.499 -6.132 1.234 1.00 89.44 193 PRO A O 1
ATOM 1593 N N . TYR A 1 194 ? 9.668 -6.126 1.841 1.00 89.19 194 TYR A N 1
ATOM 1594 C CA . TYR A 1 194 ? 10.210 -6.550 0.543 1.00 89.19 194 TYR A CA 1
ATOM 1595 C C . TYR A 1 194 ? 9.839 -5.622 -0.629 1.00 89.19 194 TYR A C 1
ATOM 1597 O O . TYR A 1 194 ? 9.666 -6.079 -1.758 1.00 89.19 194 TYR A O 1
ATOM 1605 N N . PHE A 1 195 ? 9.696 -4.313 -0.379 1.00 90.81 195 PHE A N 1
ATOM 1606 C CA . PHE A 1 195 ? 9.364 -3.340 -1.426 1.00 90.81 195 PHE A CA 1
ATOM 1607 C C . PHE A 1 195 ? 10.367 -3.384 -2.587 1.00 90.81 195 PHE A C 1
ATOM 1609 O O . PHE A 1 195 ? 9.970 -3.493 -3.744 1.00 90.81 195 PHE A O 1
ATOM 1616 N N . GLU A 1 196 ? 11.663 -3.348 -2.268 1.00 87.44 196 GLU A N 1
ATOM 1617 C CA . GLU A 1 196 ? 12.750 -3.358 -3.252 1.00 87.44 196 GLU A CA 1
ATOM 1618 C C . GLU A 1 196 ? 12.776 -4.682 -4.040 1.00 87.44 196 GLU A C 1
ATOM 1620 O O . GLU A 1 196 ? 12.816 -4.665 -5.269 1.00 87.44 196 GLU A O 1
ATOM 1625 N N . GLU A 1 197 ? 12.647 -5.819 -3.347 1.00 88.06 197 GLU A N 1
ATOM 1626 C CA . GLU A 1 197 ? 12.458 -7.168 -3.913 1.00 88.06 197 GLU A CA 1
ATOM 1627 C C . GLU A 1 197 ? 11.327 -7.191 -4.955 1.00 88.06 197 GLU A C 1
ATOM 1629 O O . GLU A 1 197 ? 11.498 -7.646 -6.088 1.00 88.06 197 GLU A O 1
ATOM 1634 N N . LEU A 1 198 ? 10.163 -6.648 -4.582 1.00 92.12 198 LEU A N 1
ATOM 1635 C CA . LEU A 1 198 ? 8.986 -6.619 -5.436 1.00 92.12 198 LEU A CA 1
ATOM 1636 C C . LEU A 1 198 ? 9.227 -5.772 -6.688 1.00 92.12 198 LEU A C 1
ATOM 1638 O O . LEU A 1 198 ? 8.772 -6.161 -7.763 1.00 92.12 198 LEU A O 1
ATOM 1642 N N . MET A 1 199 ? 9.961 -4.657 -6.588 1.00 92.50 199 MET A N 1
ATOM 1643 C CA . MET A 1 199 ? 10.305 -3.840 -7.758 1.00 92.50 199 MET A CA 1
ATOM 1644 C C . MET A 1 199 ? 11.122 -4.641 -8.775 1.00 92.50 199 MET A C 1
ATOM 1646 O O . MET A 1 199 ? 10.877 -4.524 -9.977 1.00 92.50 199 MET A O 1
ATOM 1650 N N . TRP A 1 200 ? 12.036 -5.505 -8.326 1.00 90.12 200 TRP A N 1
ATOM 1651 C CA . TRP A 1 200 ? 12.794 -6.389 -9.218 1.00 90.12 200 TRP A CA 1
ATOM 1652 C C . TRP A 1 200 ? 11.909 -7.430 -9.901 1.00 90.12 200 TRP A C 1
ATOM 1654 O O . TRP A 1 200 ? 12.008 -7.602 -11.117 1.00 90.12 200 TRP A O 1
ATOM 1664 N N . TYR A 1 201 ? 10.990 -8.064 -9.171 1.00 91.25 201 TYR A N 1
ATOM 1665 C CA . TYR A 1 201 ? 10.046 -9.016 -9.765 1.00 91.25 201 TYR A CA 1
ATOM 1666 C C . TYR A 1 201 ? 9.106 -8.364 -10.782 1.00 91.25 201 TYR A C 1
ATOM 1668 O O . TYR A 1 201 ? 8.896 -8.903 -11.870 1.00 91.25 201 TYR A O 1
ATOM 1676 N N . VAL A 1 202 ? 8.597 -7.168 -10.475 1.00 93.75 202 VAL A N 1
ATOM 1677 C CA . VAL A 1 202 ? 7.811 -6.359 -11.420 1.00 93.75 202 VAL A CA 1
ATOM 1678 C C . VAL A 1 202 ? 8.639 -6.070 -12.672 1.00 93.75 202 VAL A C 1
ATOM 1680 O O . VAL A 1 202 ? 8.161 -6.257 -13.788 1.00 93.75 202 VAL A O 1
ATOM 1683 N N . SER A 1 203 ? 9.896 -5.665 -12.506 1.00 93.06 203 SER A N 1
ATOM 1684 C CA . SER A 1 203 ? 10.784 -5.339 -13.626 1.00 93.06 203 SER A CA 1
ATOM 1685 C C . SER A 1 203 ? 11.028 -6.539 -14.536 1.00 93.06 203 SER A C 1
ATOM 1687 O O . SER A 1 203 ? 10.922 -6.414 -15.756 1.00 93.06 203 SER A O 1
ATOM 1689 N N . GLN A 1 204 ? 11.291 -7.709 -13.951 1.00 91.56 204 GLN A N 1
ATOM 1690 C CA . GLN A 1 204 ? 11.472 -8.952 -14.695 1.00 91.56 204 GLN A CA 1
ATOM 1691 C C . GLN A 1 204 ? 10.211 -9.327 -15.483 1.00 91.56 204 GLN A C 1
ATOM 1693 O O . GLN A 1 204 ? 10.297 -9.622 -16.673 1.00 91.56 204 GLN A O 1
ATOM 1698 N N . HIS A 1 205 ? 9.034 -9.234 -14.862 1.00 92.44 205 HIS A N 1
ATOM 1699 C CA . HIS A 1 205 ? 7.769 -9.503 -15.546 1.00 92.44 205 HIS A CA 1
ATOM 1700 C C . HIS A 1 205 ? 7.581 -8.615 -16.786 1.00 92.44 205 HIS A C 1
ATOM 1702 O O . HIS A 1 205 ? 7.191 -9.097 -17.850 1.00 92.44 205 HIS A O 1
ATOM 1708 N N . TYR A 1 206 ? 7.890 -7.320 -16.682 1.00 94.06 206 TYR A N 1
ATOM 1709 C CA . TYR A 1 206 ? 7.778 -6.411 -17.824 1.00 94.06 206 TYR A CA 1
ATOM 1710 C C . TYR A 1 206 ? 8.850 -6.644 -18.889 1.00 94.06 206 TYR A C 1
ATOM 1712 O O . TYR A 1 206 ? 8.559 -6.470 -20.070 1.00 94.06 206 TYR A O 1
ATOM 1720 N N . VAL A 1 207 ? 10.056 -7.081 -18.518 1.00 94.06 207 VAL A N 1
ATOM 1721 C CA . VAL A 1 207 ? 11.067 -7.540 -19.484 1.00 94.06 207 VAL A CA 1
ATOM 1722 C C . VAL A 1 207 ? 10.531 -8.706 -20.313 1.00 94.06 207 VAL A C 1
ATOM 1724 O O . VAL A 1 207 ? 10.633 -8.673 -21.541 1.00 94.06 207 VAL A O 1
ATOM 1727 N N . ASP A 1 208 ? 9.915 -9.697 -19.674 1.00 92.94 208 ASP A N 1
ATOM 1728 C CA . ASP A 1 208 ? 9.339 -10.851 -20.369 1.00 92.94 208 ASP A CA 1
ATOM 1729 C C . ASP A 1 208 ? 8.154 -10.435 -21.253 1.00 92.94 208 ASP A C 1
ATOM 1731 O O . ASP A 1 208 ? 8.115 -10.770 -22.439 1.00 92.94 208 ASP A O 1
ATOM 1735 N N . HIS A 1 209 ? 7.267 -9.573 -20.748 1.00 93.50 209 HIS A N 1
ATOM 1736 C CA . HIS A 1 209 ? 6.171 -9.007 -21.537 1.00 93.50 209 HIS A CA 1
ATOM 1737 C C . HIS A 1 209 ? 6.655 -8.240 -22.781 1.00 93.50 209 HIS A C 1
ATOM 1739 O O . HIS A 1 209 ? 6.073 -8.358 -23.866 1.00 93.50 209 HIS A O 1
ATOM 1745 N N . ILE A 1 210 ? 7.730 -7.458 -22.651 1.00 95.12 210 ILE A N 1
ATOM 1746 C CA . ILE A 1 210 ? 8.344 -6.710 -23.755 1.00 95.12 210 ILE A CA 1
ATOM 1747 C C . ILE A 1 210 ? 8.971 -7.665 -24.774 1.00 95.12 210 ILE A C 1
ATOM 1749 O O . ILE A 1 210 ? 8.829 -7.436 -25.973 1.00 95.12 210 ILE A O 1
ATOM 1753 N N . LYS A 1 211 ? 9.633 -8.741 -24.339 1.00 93.06 211 LYS A N 1
ATOM 1754 C CA . LYS A 1 211 ? 10.187 -9.755 -25.254 1.00 93.06 211 LYS A CA 1
ATOM 1755 C C . LYS A 1 211 ? 9.101 -10.435 -26.079 1.00 93.06 211 LYS A C 1
ATOM 1757 O O . LYS A 1 211 ? 9.300 -10.675 -27.267 1.00 93.06 211 LYS A O 1
ATOM 1762 N N . GLU A 1 212 ? 7.968 -10.740 -25.456 1.00 94.00 212 GLU A N 1
ATOM 1763 C CA . GLU A 1 212 ? 6.862 -11.448 -26.100 1.00 94.00 212 GLU A CA 1
ATOM 1764 C C . GLU A 1 212 ? 6.056 -10.552 -27.043 1.00 94.00 212 GLU A C 1
ATOM 1766 O O . GLU A 1 212 ? 5.718 -10.951 -28.158 1.00 94.00 212 GLU A O 1
ATOM 1771 N N . SER A 1 213 ? 5.725 -9.338 -26.602 1.00 92.44 213 SER A N 1
ATOM 1772 C CA . SER A 1 213 ? 4.766 -8.474 -27.301 1.00 92.44 213 SER A CA 1
ATOM 1773 C C . SER A 1 213 ? 5.403 -7.295 -28.034 1.00 92.44 213 SER A C 1
ATOM 1775 O O . SER A 1 213 ? 4.774 -6.715 -28.926 1.00 92.44 213 SER A O 1
ATOM 1777 N N . ASN A 1 214 ? 6.626 -6.917 -27.646 1.00 88.25 214 ASN A N 1
ATOM 1778 C CA . ASN A 1 214 ? 7.302 -5.668 -27.997 1.00 88.25 214 ASN A CA 1
ATOM 1779 C C . ASN A 1 214 ? 6.402 -4.429 -27.843 1.00 88.25 214 ASN A C 1
ATOM 1781 O O . ASN A 1 214 ? 6.458 -3.495 -28.650 1.00 88.25 214 ASN A O 1
ATOM 1785 N N . LYS A 1 215 ? 5.523 -4.427 -26.834 1.00 89.94 215 LYS A N 1
ATOM 1786 C CA . LYS A 1 215 ? 4.550 -3.361 -26.590 1.00 89.94 215 LYS A CA 1
ATOM 1787 C C . LYS A 1 215 ? 4.456 -3.030 -25.105 1.00 89.94 215 LYS A C 1
ATOM 1789 O O . LYS A 1 215 ? 4.565 -3.894 -24.250 1.00 89.94 215 LYS A O 1
ATOM 1794 N N . LEU A 1 216 ? 4.194 -1.752 -24.850 1.00 92.50 216 LEU A N 1
ATOM 1795 C CA . LEU A 1 216 ? 3.666 -1.219 -23.600 1.00 92.50 216 LEU A CA 1
ATOM 1796 C C . LEU A 1 216 ? 2.562 -0.236 -23.974 1.00 92.50 216 LEU A C 1
ATOM 1798 O O . LEU A 1 216 ? 2.717 0.550 -24.919 1.00 92.50 216 LEU A O 1
ATOM 1802 N N . ASN A 1 217 ? 1.455 -0.251 -23.247 1.00 90.38 217 ASN A N 1
ATOM 1803 C CA . ASN A 1 217 ? 0.435 0.779 -23.376 1.00 90.38 217 ASN A CA 1
ATOM 1804 C C . ASN A 1 217 ? 0.902 2.104 -22.726 1.00 90.38 217 ASN A C 1
ATOM 1806 O O . ASN A 1 217 ? 1.971 2.192 -22.120 1.00 90.38 217 ASN A O 1
ATOM 1810 N N . GLY A 1 218 ? 0.122 3.178 -22.889 1.00 87.75 218 GLY A N 1
ATOM 1811 C CA . GLY A 1 218 ? 0.547 4.523 -22.479 1.00 87.75 218 GLY A CA 1
ATOM 1812 C C . GLY A 1 218 ? 0.804 4.681 -20.975 1.00 87.75 218 GLY A C 1
ATOM 1813 O O . GLY A 1 218 ? 1.769 5.339 -20.585 1.00 87.75 218 GLY A O 1
ATOM 1814 N N . TRP A 1 219 ? -0.029 4.074 -20.127 1.00 85.06 219 TRP A N 1
ATOM 1815 C CA . TRP A 1 219 ? 0.134 4.158 -18.673 1.00 85.06 219 TRP A CA 1
ATOM 1816 C C . TRP A 1 219 ? 1.213 3.197 -18.170 1.00 85.06 219 TRP A C 1
ATOM 1818 O O . TRP A 1 219 ? 1.963 3.564 -17.266 1.00 85.06 219 TRP A O 1
ATOM 1828 N N . GLU A 1 220 ? 1.368 2.032 -18.807 1.00 91.62 220 GLU A N 1
ATOM 1829 C CA . GLU A 1 220 ? 2.493 1.132 -18.551 1.00 91.62 220 GLU A CA 1
ATOM 1830 C C . GLU A 1 220 ? 3.814 1.833 -18.833 1.00 91.62 220 GLU A C 1
ATOM 1832 O O . GLU A 1 220 ? 4.676 1.909 -17.965 1.00 91.62 220 GLU A O 1
ATOM 1837 N N . ARG A 1 221 ? 3.948 2.443 -20.014 1.00 92.44 221 ARG A N 1
ATOM 1838 C CA . ARG A 1 221 ? 5.155 3.175 -20.408 1.00 92.44 221 ARG A CA 1
ATOM 1839 C C . ARG A 1 221 ? 5.531 4.258 -19.396 1.00 92.44 221 ARG A C 1
ATOM 1841 O O . ARG A 1 221 ? 6.716 4.393 -19.097 1.00 92.44 221 ARG A O 1
ATOM 1848 N N . LYS A 1 222 ? 4.558 5.002 -18.849 1.00 91.31 222 LYS A N 1
ATOM 1849 C CA . LYS A 1 222 ? 4.827 5.990 -17.792 1.00 91.31 222 LYS A CA 1
ATOM 1850 C C . LYS A 1 222 ? 5.422 5.311 -16.555 1.00 91.31 222 LYS A C 1
ATOM 1852 O O . LYS A 1 222 ? 6.518 5.669 -16.145 1.00 91.31 222 LYS A O 1
ATOM 1857 N N . GLY A 1 223 ? 4.736 4.321 -15.987 1.00 92.31 223 GLY A N 1
ATOM 1858 C CA . GLY A 1 223 ? 5.201 3.667 -14.761 1.00 92.31 223 GLY A CA 1
ATOM 1859 C C . GLY A 1 223 ? 6.524 2.908 -14.934 1.00 92.31 223 GLY A C 1
ATOM 1860 O O . GLY A 1 223 ? 7.379 2.970 -14.058 1.00 92.31 223 GLY A O 1
ATOM 1861 N N . ILE A 1 224 ? 6.745 2.265 -16.083 1.00 93.75 224 ILE A N 1
ATOM 1862 C CA . ILE A 1 224 ? 8.005 1.573 -16.397 1.00 93.75 224 ILE A CA 1
ATOM 1863 C C . ILE A 1 224 ? 9.167 2.549 -16.590 1.00 93.75 224 ILE A C 1
ATOM 1865 O O . ILE A 1 224 ? 10.300 2.208 -16.264 1.00 93.75 224 ILE A O 1
ATOM 1869 N N . THR A 1 225 ? 8.905 3.773 -17.056 1.00 92.75 225 THR A N 1
ATOM 1870 C CA . THR A 1 225 ? 9.935 4.823 -17.096 1.00 92.75 225 THR A CA 1
ATOM 1871 C C . THR A 1 225 ? 10.406 5.176 -15.686 1.00 92.75 225 THR A C 1
ATOM 1873 O O . THR A 1 225 ? 11.608 5.173 -15.434 1.00 92.75 225 THR A O 1
ATOM 1876 N N . GLU A 1 226 ? 9.474 5.400 -14.753 1.00 91.75 226 GLU A N 1
ATOM 1877 C CA . GLU A 1 226 ? 9.808 5.689 -13.349 1.00 91.75 226 GLU A CA 1
ATOM 1878 C C . GLU A 1 226 ? 10.543 4.515 -12.684 1.00 91.75 226 GLU A C 1
ATOM 1880 O O . GLU A 1 226 ? 11.515 4.715 -11.958 1.00 91.75 226 GLU A O 1
ATOM 1885 N N . LEU A 1 227 ? 10.127 3.278 -12.978 1.00 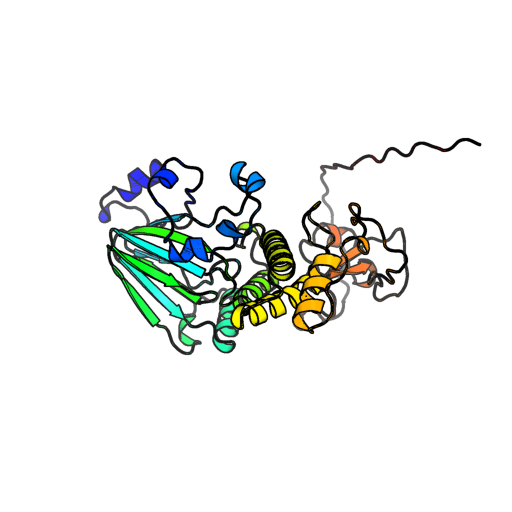91.81 227 LEU A N 1
ATOM 1886 C CA . LEU A 1 227 ? 10.784 2.066 -12.486 1.00 91.81 227 LEU A CA 1
ATOM 1887 C C . LEU A 1 227 ? 12.217 1.951 -12.995 1.00 91.81 227 LEU A C 1
ATOM 1889 O O . LEU A 1 227 ? 13.124 1.732 -12.201 1.00 91.81 227 LEU A O 1
ATOM 1893 N N . ALA A 1 228 ? 12.439 2.147 -14.295 1.00 90.88 228 ALA A N 1
ATOM 1894 C CA . ALA A 1 228 ? 13.771 2.073 -14.882 1.00 90.88 228 ALA A CA 1
ATOM 1895 C C . ALA A 1 228 ? 14.727 3.120 -14.280 1.00 90.88 228 ALA A C 1
ATOM 1897 O O . ALA A 1 228 ? 15.877 2.790 -13.986 1.00 90.88 228 ALA A O 1
ATOM 1898 N N . GLU A 1 229 ? 14.254 4.352 -14.043 1.00 87.88 229 GLU A N 1
ATOM 1899 C CA . GLU A 1 229 ? 15.056 5.378 -13.362 1.00 87.88 229 GLU A CA 1
ATOM 1900 C C . GLU A 1 229 ? 15.337 5.001 -11.906 1.00 87.88 229 GLU A C 1
ATOM 1902 O O . GLU A 1 229 ? 16.472 5.135 -11.453 1.00 87.88 229 GLU A O 1
ATOM 1907 N N . TRP A 1 230 ? 14.345 4.474 -11.186 1.00 87.44 230 TRP A N 1
ATOM 1908 C CA . TRP A 1 230 ? 14.518 4.035 -9.802 1.00 87.44 230 TRP A CA 1
ATOM 1909 C C . TRP A 1 230 ? 15.542 2.893 -9.680 1.00 87.44 230 TRP A C 1
ATOM 1911 O O . TRP A 1 230 ? 16.463 2.973 -8.866 1.00 87.44 230 TRP A O 1
ATOM 1921 N N . LEU A 1 231 ? 15.474 1.873 -10.544 1.00 86.06 231 LEU A N 1
ATOM 1922 C CA . LEU A 1 231 ? 16.390 0.721 -10.521 1.00 86.06 231 LEU A CA 1
ATOM 1923 C C . LEU A 1 231 ? 17.864 1.111 -10.686 1.00 86.06 231 LEU A C 1
ATOM 1925 O O . LEU A 1 231 ? 18.727 0.448 -10.112 1.00 86.06 231 LEU A O 1
ATOM 1929 N N . LYS A 1 232 ? 18.179 2.192 -11.416 1.00 80.94 232 LYS A N 1
ATOM 1930 C CA . LYS A 1 232 ? 19.566 2.682 -11.535 1.00 80.94 232 LYS A CA 1
ATOM 1931 C C . LYS A 1 232 ? 20.189 2.986 -10.174 1.00 80.94 232 LYS A C 1
ATOM 1933 O O . LYS A 1 232 ? 21.368 2.709 -9.971 1.00 80.94 232 LYS A O 1
ATOM 1938 N N . PHE A 1 233 ? 19.406 3.551 -9.257 1.00 75.62 233 PHE A N 1
ATOM 1939 C CA . PHE A 1 233 ? 19.873 3.932 -7.925 1.00 75.62 233 PHE A CA 1
ATOM 1940 C C . PHE A 1 233 ? 19.872 2.750 -6.946 1.00 75.62 233 PHE A C 1
ATOM 1942 O O . PHE A 1 233 ? 20.714 2.702 -6.052 1.00 75.62 233 PHE A O 1
ATOM 1949 N N . TYR A 1 234 ? 18.982 1.771 -7.142 1.00 71.69 234 TYR A N 1
ATOM 1950 C CA . TYR A 1 234 ? 18.801 0.625 -6.237 1.00 71.69 234 TYR A CA 1
ATOM 1951 C C . TYR A 1 234 ? 19.400 -0.692 -6.767 1.00 71.69 234 TYR A C 1
ATOM 1953 O O . TYR A 1 234 ? 19.230 -1.740 -6.143 1.00 71.69 234 TYR A O 1
ATOM 1961 N N . ARG A 1 235 ? 20.176 -0.649 -7.863 1.00 69.38 235 ARG A N 1
ATOM 1962 C CA . ARG A 1 235 ? 20.882 -1.795 -8.484 1.00 69.38 235 ARG A CA 1
ATOM 1963 C C . ARG A 1 235 ? 21.587 -2.705 -7.467 1.00 69.38 235 ARG A C 1
ATOM 1965 O O . ARG A 1 235 ? 21.547 -3.924 -7.598 1.00 69.38 235 ARG A O 1
ATOM 1972 N N . ARG A 1 236 ? 22.220 -2.110 -6.447 1.00 58.28 236 ARG A N 1
ATOM 1973 C CA . ARG A 1 236 ? 23.031 -2.808 -5.430 1.00 58.28 236 ARG A CA 1
ATOM 1974 C C . ARG A 1 236 ? 22.216 -3.499 -4.325 1.00 58.28 236 ARG A C 1
ATOM 1976 O O . ARG A 1 236 ? 22.792 -4.290 -3.591 1.00 58.28 236 ARG A O 1
ATOM 1983 N N . LYS A 1 237 ? 20.910 -3.233 -4.194 1.00 60.44 237 LYS A N 1
ATOM 1984 C CA . LYS A 1 237 ? 20.043 -3.816 -3.147 1.00 60.44 237 LYS A CA 1
ATOM 1985 C C . LYS A 1 237 ? 19.181 -4.993 -3.636 1.00 60.44 237 LYS A C 1
ATOM 1987 O O . LYS A 1 237 ? 18.149 -5.302 -3.052 1.00 60.44 237 LYS A O 1
ATOM 1992 N N . ARG A 1 238 ? 19.549 -5.620 -4.754 1.00 62.25 238 ARG A N 1
ATOM 1993 C CA . ARG A 1 238 ? 18.726 -6.667 -5.372 1.00 62.25 238 ARG A CA 1
ATOM 1994 C C . ARG A 1 238 ? 18.770 -8.003 -4.608 1.00 62.25 238 ARG A C 1
ATOM 1996 O O . ARG A 1 238 ? 19.784 -8.294 -3.971 1.00 62.25 238 ARG A O 1
ATOM 2003 N N . PRO A 1 239 ? 17.730 -8.846 -4.743 1.00 55.62 239 PRO A N 1
ATOM 2004 C CA . PRO A 1 239 ? 17.732 -10.211 -4.219 1.00 55.62 239 PRO A CA 1
ATOM 2005 C C . PRO A 1 239 ? 18.850 -11.051 -4.842 1.00 55.62 239 PRO A C 1
ATOM 2007 O O . PRO A 1 239 ? 19.157 -10.908 -6.030 1.00 55.62 239 PRO A O 1
ATOM 2010 N N . ALA A 1 240 ? 19.427 -11.969 -4.064 1.00 49.94 240 ALA A N 1
ATOM 2011 C CA . ALA A 1 240 ? 20.356 -12.960 -4.596 1.00 49.94 240 ALA A CA 1
ATOM 2012 C C . ALA A 1 240 ? 19.616 -13.901 -5.565 1.00 49.94 240 ALA A C 1
ATOM 2014 O O . ALA A 1 240 ? 18.618 -14.521 -5.202 1.00 49.94 240 ALA A O 1
ATOM 2015 N N . GLY A 1 241 ? 20.119 -14.015 -6.797 1.00 59.44 241 GLY A N 1
ATOM 2016 C CA . GLY A 1 241 ? 19.697 -15.053 -7.737 1.00 59.44 241 GLY A CA 1
ATOM 2017 C C . GLY A 1 241 ? 18.363 -14.840 -8.454 1.00 59.44 241 GLY A C 1
ATOM 2018 O O . GLY A 1 241 ? 17.538 -15.745 -8.434 1.00 59.44 241 GLY A O 1
ATOM 2019 N N . VAL A 1 242 ? 18.185 -13.720 -9.168 1.00 55.75 242 VAL A N 1
ATOM 2020 C CA . VAL A 1 242 ? 17.177 -13.568 -10.241 1.00 55.75 242 VAL A CA 1
ATOM 2021 C C . VAL A 1 242 ? 17.697 -12.581 -11.302 1.00 55.75 242 VAL A C 1
ATOM 2023 O O . VAL A 1 242 ? 17.657 -11.381 -11.062 1.00 55.75 242 VAL A O 1
ATOM 2026 N N . TYR A 1 243 ? 18.183 -13.106 -12.442 1.00 60.16 243 TYR A N 1
ATOM 2027 C CA . TYR A 1 243 ? 18.679 -12.433 -13.670 1.00 60.16 243 TYR A CA 1
ATOM 2028 C C . TYR A 1 243 ? 19.727 -11.297 -13.492 1.00 60.16 243 TYR A C 1
ATOM 2030 O O . TYR A 1 243 ? 19.803 -10.657 -12.444 1.00 60.16 243 TYR A O 1
ATOM 2038 N N . PRO A 1 244 ? 20.589 -11.005 -14.488 1.00 70.56 244 PRO A N 1
ATOM 2039 C CA . PRO A 1 244 ? 21.547 -9.903 -14.361 1.00 70.56 244 PRO A CA 1
ATOM 2040 C C . PRO A 1 244 ? 20.819 -8.562 -14.201 1.00 70.56 244 PRO A C 1
ATOM 2042 O O . PRO A 1 244 ? 19.934 -8.222 -14.991 1.00 70.56 244 PRO A O 1
ATOM 2045 N N . SER A 1 245 ? 21.187 -7.778 -13.189 1.00 74.38 245 SER A N 1
ATOM 2046 C CA . SER A 1 245 ? 20.486 -6.529 -12.859 1.00 74.38 245 SER A CA 1
ATOM 2047 C C . SER A 1 245 ? 20.558 -5.521 -14.001 1.00 74.38 245 SER A C 1
ATOM 2049 O O . SER A 1 245 ? 19.561 -4.897 -14.378 1.00 74.38 245 SER A O 1
ATOM 2051 N N . GLN A 1 246 ? 21.735 -5.451 -14.622 1.00 81.50 246 GLN A N 1
ATOM 2052 C CA . GLN A 1 246 ? 21.999 -4.595 -15.764 1.00 81.50 246 GLN A CA 1
ATOM 2053 C C . GLN A 1 246 ? 21.199 -5.026 -16.999 1.00 81.50 246 GLN A C 1
ATOM 2055 O O . GLN A 1 246 ? 20.753 -4.172 -17.759 1.00 81.50 246 GLN A O 1
ATOM 2060 N N . TYR A 1 247 ? 20.934 -6.327 -17.166 1.00 88.62 247 TYR A N 1
ATOM 2061 C CA . TYR A 1 247 ? 20.124 -6.828 -18.276 1.00 88.62 247 TYR A CA 1
ATOM 2062 C C . TYR A 1 247 ? 18.688 -6.312 -18.208 1.00 88.62 247 TYR A C 1
ATOM 2064 O O . TYR A 1 247 ? 18.139 -5.856 -19.215 1.00 88.62 247 TYR A O 1
ATOM 2072 N N . ILE A 1 248 ? 18.085 -6.364 -17.017 1.00 90.50 248 ILE A N 1
ATOM 2073 C CA . ILE A 1 248 ? 16.729 -5.861 -16.789 1.00 90.50 248 ILE A CA 1
ATOM 2074 C C . ILE A 1 248 ? 16.680 -4.368 -17.116 1.00 90.50 248 ILE A C 1
ATOM 2076 O O . ILE A 1 248 ? 15.878 -3.944 -17.949 1.00 90.50 248 ILE A O 1
ATOM 2080 N N . ILE A 1 249 ? 17.580 -3.587 -16.514 1.00 89.81 249 ILE A N 1
ATOM 2081 C CA . ILE A 1 249 ? 17.649 -2.133 -16.696 1.00 89.81 249 ILE A CA 1
ATOM 2082 C C . ILE A 1 249 ? 17.816 -1.784 -18.182 1.00 89.81 249 ILE A C 1
ATOM 2084 O O . ILE A 1 249 ? 17.018 -1.021 -18.733 1.00 89.81 249 ILE A O 1
ATOM 2088 N N . ASP A 1 250 ? 18.799 -2.376 -18.859 1.00 91.12 250 ASP A N 1
ATOM 2089 C CA . ASP A 1 250 ? 19.095 -2.080 -20.262 1.00 91.12 250 ASP A CA 1
ATOM 2090 C C . ASP A 1 250 ? 17.960 -2.489 -21.196 1.00 91.12 250 ASP A C 1
ATOM 2092 O O . ASP A 1 250 ? 17.670 -1.774 -22.156 1.00 91.12 250 ASP A O 1
ATOM 2096 N N . THR A 1 251 ? 17.277 -3.600 -20.911 1.00 94.38 251 THR A N 1
ATOM 2097 C CA . THR A 1 251 ? 16.124 -4.043 -21.704 1.00 94.38 251 THR A CA 1
ATOM 2098 C C . THR A 1 251 ? 14.971 -3.048 -21.601 1.00 94.38 251 THR A C 1
ATOM 2100 O O . THR A 1 251 ? 14.409 -2.654 -22.629 1.00 94.38 251 THR A O 1
ATOM 2103 N N . LEU A 1 252 ? 14.652 -2.584 -20.386 1.00 94.56 252 LEU A N 1
ATOM 2104 C CA . LEU A 1 252 ? 13.629 -1.558 -20.180 1.00 94.56 252 LEU A CA 1
ATOM 2105 C C . LEU A 1 252 ? 14.007 -0.261 -20.913 1.00 94.56 252 LEU A C 1
ATOM 2107 O O . LEU A 1 252 ? 13.195 0.280 -21.666 1.00 94.56 252 LEU A O 1
ATOM 2111 N N . TYR A 1 253 ? 15.251 0.211 -20.783 1.00 93.69 253 TYR A N 1
ATOM 2112 C CA . TYR A 1 253 ? 15.711 1.424 -21.472 1.00 93.69 253 TYR A CA 1
ATOM 2113 C C . TYR A 1 253 ? 15.718 1.301 -22.988 1.00 93.69 253 TYR A C 1
ATOM 2115 O O . TYR A 1 253 ? 15.314 2.247 -23.672 1.00 93.69 253 TYR A O 1
ATOM 2123 N N . ALA A 1 254 ? 16.184 0.171 -23.517 1.00 93.88 254 ALA A N 1
ATOM 2124 C CA . ALA A 1 254 ? 16.200 -0.079 -24.947 1.00 93.88 254 ALA A CA 1
ATOM 2125 C C . ALA A 1 254 ? 14.780 0.028 -25.508 1.00 93.88 254 ALA A C 1
ATOM 2127 O O . ALA A 1 254 ? 14.549 0.804 -26.436 1.00 93.88 254 ALA A O 1
ATOM 2128 N N . HIS A 1 255 ? 13.808 -0.633 -24.875 1.00 95.50 255 HIS A N 1
ATOM 2129 C CA . HIS A 1 255 ? 12.412 -0.560 -25.296 1.00 95.50 255 HIS A CA 1
ATOM 2130 C C . HIS A 1 255 ? 11.816 0.852 -25.160 1.00 95.50 255 HIS A C 1
ATOM 2132 O O . HIS A 1 255 ? 11.147 1.347 -26.074 1.00 95.50 255 HIS A O 1
ATOM 2138 N N . LEU A 1 256 ? 12.074 1.545 -24.046 1.00 94.19 256 LEU A N 1
ATOM 2139 C CA . LEU A 1 256 ? 11.575 2.906 -23.826 1.00 94.19 256 LEU A CA 1
ATOM 2140 C C . LEU A 1 256 ? 12.113 3.895 -24.872 1.00 94.19 256 LEU A C 1
ATOM 2142 O O . LEU A 1 256 ? 11.352 4.750 -25.331 1.00 94.19 256 LEU A O 1
ATOM 2146 N N . LYS A 1 257 ? 13.372 3.739 -25.300 1.00 94.12 257 LYS A N 1
ATOM 2147 C CA . LYS A 1 257 ? 14.032 4.571 -26.324 1.00 94.12 257 LYS A CA 1
ATOM 2148 C C . LYS A 1 257 ? 13.774 4.125 -27.770 1.00 94.12 257 LYS A C 1
ATOM 2150 O O . LYS A 1 257 ? 14.168 4.838 -28.685 1.00 94.12 257 LYS A O 1
ATOM 2155 N N . GLY A 1 258 ? 13.116 2.984 -27.986 1.00 93.44 258 GLY A N 1
ATOM 2156 C CA . GLY A 1 258 ? 12.893 2.425 -29.326 1.00 93.44 258 GLY A CA 1
ATOM 2157 C C . GLY A 1 258 ? 14.138 1.782 -29.951 1.00 93.44 258 GLY A C 1
ATOM 2158 O O . GLY A 1 258 ? 14.219 1.663 -31.171 1.00 93.44 258 GLY A O 1
ATOM 2159 N N . ASN A 1 259 ? 15.104 1.376 -29.127 1.00 94.06 259 ASN A N 1
ATOM 2160 C CA . ASN A 1 259 ? 16.305 0.660 -29.546 1.00 94.06 259 ASN A CA 1
ATOM 2161 C C . ASN A 1 259 ? 16.053 -0.856 -29.611 1.00 94.06 259 ASN A C 1
ATOM 2163 O O . ASN A 1 259 ? 15.107 -1.378 -29.020 1.00 94.06 259 ASN A O 1
ATOM 2167 N N . SER A 1 260 ? 16.944 -1.581 -30.290 1.00 93.75 260 SER A N 1
ATOM 2168 C CA . SER A 1 260 ? 16.959 -3.046 -30.272 1.00 93.75 260 SER A CA 1
ATOM 2169 C C . SER A 1 260 ? 17.206 -3.581 -28.861 1.00 93.75 260 SER A C 1
ATOM 2171 O O . SER A 1 260 ? 18.101 -3.091 -28.169 1.00 93.75 260 SER A O 1
ATOM 2173 N N . LEU A 1 261 ? 16.451 -4.609 -28.462 1.00 94.25 261 LEU A N 1
ATOM 2174 C CA . LEU A 1 261 ? 16.624 -5.248 -27.158 1.00 94.25 261 LEU A CA 1
ATOM 2175 C C . LEU A 1 261 ? 17.998 -5.936 -27.066 1.00 94.25 261 LEU A C 1
ATOM 2177 O O . LEU A 1 261 ? 18.436 -6.554 -28.043 1.00 94.25 261 LEU A O 1
ATOM 2181 N N . PRO A 1 262 ? 18.673 -5.857 -25.910 1.00 92.81 262 PRO A N 1
ATOM 2182 C CA . PRO A 1 262 ? 19.944 -6.531 -25.713 1.00 92.81 262 PRO A CA 1
ATOM 2183 C C . PRO A 1 262 ? 19.781 -8.060 -25.657 1.00 92.81 262 PRO A C 1
ATOM 2185 O O . PRO A 1 262 ? 18.756 -8.589 -25.218 1.00 92.81 262 PRO A O 1
ATOM 2188 N N . SER A 1 263 ? 20.825 -8.786 -26.066 1.00 89.62 263 SER A N 1
ATOM 2189 C CA . SER A 1 263 ? 20.906 -10.237 -25.865 1.00 89.62 263 SER A CA 1
ATOM 2190 C C . SER A 1 263 ? 21.304 -10.535 -24.426 1.00 89.62 263 SER A C 1
ATOM 2192 O O . SER A 1 263 ? 22.332 -10.042 -23.968 1.00 89.62 263 SER A O 1
ATOM 2194 N N . GLN A 1 264 ? 20.545 -11.390 -23.740 1.00 85.38 264 GLN A N 1
ATOM 2195 C CA . GLN A 1 264 ? 20.864 -11.815 -22.375 1.00 85.38 264 GLN A CA 1
ATOM 2196 C C . GLN A 1 264 ? 22.237 -12.503 -22.280 1.00 85.38 264 GLN A C 1
ATOM 2198 O O . GLN A 1 264 ? 22.898 -12.389 -21.260 1.00 85.38 264 GLN A O 1
ATOM 2203 N N . ALA A 1 265 ? 22.717 -13.133 -23.359 1.00 84.88 265 ALA A N 1
ATOM 2204 C CA . ALA A 1 265 ? 24.049 -13.747 -23.406 1.00 84.88 265 ALA A CA 1
ATOM 2205 C C . ALA A 1 265 ? 25.205 -12.743 -23.220 1.00 84.88 265 ALA A C 1
ATOM 2207 O O . ALA A 1 265 ? 26.320 -13.151 -22.912 1.00 84.88 265 ALA A O 1
ATOM 2208 N N . ASN A 1 266 ? 24.948 -11.443 -23.404 1.00 85.25 266 ASN A N 1
ATOM 2209 C CA . ASN A 1 266 ? 25.937 -10.385 -23.192 1.00 85.25 266 ASN A CA 1
ATOM 2210 C C . ASN A 1 266 ? 26.035 -9.948 -21.722 1.00 85.25 266 ASN A C 1
ATOM 2212 O O . ASN A 1 266 ? 26.824 -9.063 -21.406 1.00 85.25 266 ASN A O 1
ATOM 2216 N N . TYR A 1 267 ? 25.219 -10.532 -20.845 1.00 83.38 267 TYR A N 1
ATOM 2217 C CA . TYR A 1 267 ? 25.139 -10.197 -19.433 1.00 83.38 267 TYR A CA 1
ATOM 2218 C C . TYR A 1 267 ? 25.484 -11.466 -18.661 1.00 83.38 267 TYR A C 1
ATOM 2220 O O . TYR A 1 267 ? 24.606 -12.314 -18.487 1.00 83.38 267 TYR A O 1
ATOM 2228 N N . PRO A 1 268 ? 26.758 -11.657 -18.272 1.00 71.75 268 PRO A N 1
ATOM 2229 C CA . PRO A 1 268 ? 27.126 -12.806 -17.461 1.00 71.75 268 PRO A CA 1
ATOM 2230 C C . PRO A 1 268 ? 26.314 -12.786 -16.163 1.00 71.75 268 PRO A C 1
ATOM 2232 O O . PRO A 1 268 ? 25.960 -11.713 -15.665 1.00 71.75 268 PRO A O 1
ATOM 2235 N N . ASP A 1 269 ? 26.008 -13.969 -15.630 1.00 64.12 269 ASP A N 1
ATOM 2236 C CA . ASP A 1 269 ? 25.433 -14.069 -14.295 1.00 64.12 269 ASP A CA 1
ATOM 2237 C C . ASP A 1 269 ? 26.407 -13.389 -13.330 1.00 64.12 269 ASP A C 1
ATOM 2239 O O . ASP A 1 269 ? 27.538 -13.835 -13.146 1.00 64.12 269 ASP A O 1
ATOM 2243 N N . GLU A 1 270 ? 25.991 -12.247 -12.788 1.00 56.88 270 GLU A N 1
ATOM 2244 C CA . GLU A 1 270 ? 26.714 -11.554 -11.732 1.00 56.88 270 GLU A CA 1
ATOM 2245 C C . GLU A 1 270 ? 26.801 -12.528 -10.542 1.00 56.88 270 GLU A C 1
ATOM 2247 O O . GLU A 1 270 ? 25.813 -12.710 -9.822 1.00 56.88 270 GLU A O 1
ATOM 2252 N N . GLU A 1 271 ? 27.947 -13.203 -10.376 1.00 47.50 271 GLU A N 1
ATOM 2253 C CA . GLU A 1 271 ? 28.246 -13.987 -9.175 1.00 47.50 271 GLU A CA 1
ATOM 2254 C C . GLU A 1 271 ? 28.039 -13.101 -7.936 1.00 47.50 271 GLU A C 1
ATOM 2256 O O . GLU A 1 271 ? 28.253 -11.886 -7.986 1.00 47.50 271 GLU A O 1
ATOM 2261 N N . GLU A 1 272 ? 27.580 -13.698 -6.831 1.00 46.78 272 GLU A N 1
ATOM 2262 C CA . GLU A 1 272 ? 27.373 -13.006 -5.555 1.00 46.78 272 GLU A CA 1
ATOM 2263 C C . GLU A 1 272 ? 28.612 -12.173 -5.175 1.00 46.78 272 GLU A C 1
ATOM 2265 O O . GLU A 1 272 ? 29.595 -12.716 -4.683 1.00 46.78 272 GLU A O 1
ATOM 2270 N N . GLY A 1 273 ? 28.547 -10.855 -5.392 1.00 50.00 273 GLY A N 1
ATOM 2271 C CA . GLY A 1 273 ? 29.544 -9.881 -4.948 1.00 50.00 273 GLY A CA 1
ATOM 2272 C C . GLY A 1 273 ? 30.966 -10.143 -5.456 1.00 50.00 273 GLY A C 1
ATOM 2273 O O . GLY A 1 273 ? 31.789 -10.701 -4.735 1.00 50.00 273 GLY A O 1
ATOM 2274 N N . GLY A 1 274 ? 31.279 -9.664 -6.658 1.00 35.12 274 GLY A N 1
ATOM 2275 C CA . GLY A 1 274 ? 32.650 -9.568 -7.158 1.00 35.12 274 GLY A CA 1
ATOM 2276 C C . GLY A 1 274 ? 32.935 -8.159 -7.660 1.00 35.12 274 GLY A C 1
ATOM 2277 O O . GLY A 1 274 ? 32.199 -7.660 -8.508 1.00 35.12 274 GLY A O 1
ATOM 2278 N N . ASP A 1 275 ? 33.972 -7.537 -7.100 1.00 40.66 275 ASP A N 1
ATOM 2279 C CA . ASP A 1 275 ? 34.489 -6.221 -7.473 1.00 40.66 275 ASP A CA 1
ATOM 2280 C C . ASP A 1 275 ? 34.763 -6.154 -8.985 1.00 40.66 275 ASP A C 1
ATOM 2282 O O . ASP A 1 275 ? 35.554 -6.931 -9.527 1.00 40.66 275 ASP A O 1
ATOM 2286 N N . ASP A 1 276 ? 34.082 -5.234 -9.665 1.00 38.03 276 ASP A N 1
ATOM 2287 C CA . ASP A 1 276 ? 34.317 -4.922 -11.072 1.00 38.03 276 ASP A CA 1
ATOM 2288 C C . ASP A 1 276 ? 35.611 -4.086 -11.175 1.00 38.03 276 ASP A C 1
ATOM 2290 O O . ASP A 1 276 ? 35.715 -3.055 -10.514 1.00 38.03 276 ASP A O 1
ATOM 2294 N N . PRO A 1 277 ? 36.632 -4.497 -11.948 1.00 40.44 277 PRO A N 1
ATOM 2295 C CA . PRO A 1 277 ? 37.876 -3.739 -12.085 1.00 40.44 277 PRO A CA 1
ATOM 2296 C C . PRO A 1 277 ? 37.726 -2.433 -12.885 1.00 40.44 277 PRO A C 1
ATOM 2298 O O . PRO A 1 277 ? 38.659 -1.629 -12.866 1.00 40.44 277 PRO A O 1
ATOM 2301 N N . ASP A 1 278 ? 36.582 -2.200 -13.540 1.00 40.03 278 ASP A N 1
ATOM 2302 C CA . ASP A 1 278 ? 36.220 -0.903 -14.132 1.00 40.03 278 ASP A CA 1
ATOM 2303 C C . ASP A 1 278 ? 35.360 -0.041 -13.173 1.00 40.03 278 ASP A C 1
ATOM 2305 O O . ASP A 1 278 ? 34.883 1.040 -13.536 1.00 40.03 278 ASP A O 1
ATOM 2309 N N . ASP A 1 279 ? 35.207 -0.483 -11.915 1.00 44.34 279 ASP A N 1
ATOM 2310 C CA . ASP A 1 279 ? 34.739 0.324 -10.788 1.00 44.34 279 ASP A CA 1
ATOM 2311 C C . ASP A 1 279 ? 35.868 1.294 -10.392 1.00 44.34 279 ASP A C 1
ATOM 2313 O O . ASP A 1 279 ? 36.634 1.072 -9.452 1.00 44.34 279 ASP A O 1
ATOM 2317 N N . GLU A 1 280 ? 35.918 2.460 -11.046 1.00 39.88 280 GLU A N 1
ATOM 2318 C CA . GLU A 1 280 ? 36.204 3.692 -10.298 1.00 39.88 280 GLU A CA 1
ATOM 2319 C C . GLU A 1 280 ? 35.046 3.902 -9.315 1.00 39.88 280 GLU A C 1
ATOM 2321 O O . GLU A 1 280 ? 34.167 4.756 -9.474 1.00 39.88 280 GLU A O 1
ATOM 2326 N N . GLY A 1 281 ? 35.030 3.024 -8.313 1.00 41.53 281 GLY A N 1
ATOM 2327 C CA . GLY A 1 281 ? 34.060 2.974 -7.257 1.00 41.53 281 GLY A CA 1
ATOM 2328 C C . GLY A 1 281 ? 34.003 4.333 -6.619 1.00 41.53 281 GLY A C 1
ATOM 2329 O O . GLY A 1 281 ? 35.012 4.948 -6.265 1.00 41.53 281 GLY A O 1
ATOM 2330 N N . ASN A 1 282 ? 32.783 4.795 -6.404 1.00 45.47 282 ASN A N 1
ATOM 2331 C CA . ASN A 1 282 ? 32.517 5.917 -5.522 1.00 45.47 282 ASN A CA 1
ATOM 2332 C C . ASN A 1 282 ? 32.761 5.530 -4.040 1.00 45.47 282 ASN A C 1
ATOM 2334 O O . ASN A 1 282 ? 31.980 5.897 -3.162 1.00 45.47 282 ASN A O 1
ATOM 2338 N N . ASP A 1 283 ? 33.858 4.808 -3.792 1.00 50.25 283 ASP A N 1
ATOM 2339 C CA . ASP A 1 283 ? 34.553 4.584 -2.526 1.00 50.25 283 ASP A CA 1
ATOM 2340 C C . ASP A 1 283 ? 35.657 5.641 -2.339 1.00 50.25 283 ASP A C 1
ATOM 2342 O O . ASP A 1 283 ? 36.580 5.507 -1.539 1.00 50.25 283 ASP A O 1
ATOM 2346 N N . HIS A 1 284 ? 35.573 6.756 -3.065 1.00 55.62 284 HIS A N 1
ATOM 2347 C CA . HIS A 1 284 ? 36.371 7.932 -2.770 1.00 55.62 284 HIS A CA 1
ATOM 2348 C C . HIS A 1 284 ? 35.782 8.673 -1.573 1.00 55.62 284 HIS A C 1
ATOM 2350 O O . HIS A 1 284 ? 34.913 9.544 -1.680 1.00 55.62 284 HIS A O 1
ATOM 2356 N N . CYS A 1 285 ? 36.329 8.356 -0.401 1.00 60.62 285 CYS A N 1
ATOM 2357 C CA . CYS A 1 285 ? 36.260 9.252 0.740 1.00 60.62 285 CYS A CA 1
ATOM 2358 C C . CYS A 1 285 ? 36.761 10.651 0.320 1.00 60.62 285 CYS A C 1
ATOM 2360 O O . CYS A 1 285 ? 37.629 10.782 -0.541 1.00 60.62 285 CYS A O 1
ATOM 2362 N N . ILE A 1 286 ? 36.273 11.721 0.957 1.00 70.50 286 ILE A N 1
ATOM 2363 C CA . ILE A 1 286 ? 36.655 13.114 0.639 1.00 70.50 286 ILE A CA 1
ATOM 2364 C C . ILE A 1 286 ? 38.169 13.396 0.671 1.00 70.50 286 ILE A C 1
ATOM 2366 O O . ILE A 1 286 ? 38.596 14.445 0.193 1.00 70.50 286 ILE A O 1
ATOM 2370 N N . CYS A 1 287 ? 38.973 12.507 1.259 1.00 66.56 287 CYS A N 1
ATOM 2371 C CA . CYS A 1 287 ? 40.428 12.609 1.273 1.00 66.56 287 CYS A CA 1
ATOM 2372 C C . CYS A 1 287 ? 41.112 12.081 -0.001 1.00 66.56 287 CYS A C 1
ATOM 2374 O O . CYS A 1 287 ? 42.296 12.352 -0.177 1.00 66.56 287 CYS A O 1
ATOM 2376 N N . GLY A 1 288 ? 40.406 11.342 -0.866 1.00 59.41 288 GLY A N 1
ATOM 2377 C CA . GLY A 1 288 ? 40.952 10.768 -2.101 1.00 59.41 288 GLY A CA 1
ATOM 2378 C C . GLY A 1 288 ? 41.995 9.661 -1.896 1.00 59.41 288 GLY A C 1
ATOM 2379 O O . GLY A 1 288 ? 42.745 9.367 -2.820 1.00 59.41 288 GLY A O 1
ATOM 2380 N N . GLY A 1 289 ? 42.090 9.084 -0.693 1.00 62.94 289 GLY A N 1
ATOM 2381 C CA . GLY A 1 289 ? 43.007 7.985 -0.384 1.00 62.94 289 GLY A CA 1
ATOM 2382 C C . GLY A 1 289 ? 42.270 6.663 -0.183 1.00 62.94 289 GLY A C 1
ATOM 2383 O O . GLY A 1 289 ? 41.199 6.655 0.417 1.00 62.94 289 GLY A O 1
ATOM 2384 N N . ASN A 1 290 ? 42.882 5.562 -0.624 1.00 56.38 290 ASN A N 1
ATOM 2385 C CA . ASN A 1 290 ? 42.454 4.199 -0.311 1.00 56.38 290 ASN A CA 1
ATOM 2386 C C . ASN A 1 290 ? 43.255 3.729 0.906 1.00 56.38 290 ASN A C 1
ATOM 2388 O O . ASN A 1 290 ? 44.453 3.467 0.787 1.00 56.38 290 ASN A O 1
ATOM 2392 N N . ALA A 1 291 ? 42.642 3.707 2.088 1.00 57.44 291 ALA A N 1
ATOM 2393 C CA . ALA A 1 291 ? 43.290 3.182 3.283 1.00 57.44 291 ALA A CA 1
ATOM 2394 C C . ALA A 1 291 ? 42.643 1.845 3.668 1.00 57.44 291 ALA A C 1
ATOM 2396 O O . ALA A 1 291 ? 41.577 1.812 4.282 1.00 57.44 291 ALA A O 1
ATOM 2397 N N . ASP A 1 292 ? 43.330 0.752 3.325 1.00 53.09 292 ASP A N 1
ATOM 2398 C CA . ASP A 1 292 ? 42.878 -0.641 3.489 1.00 53.09 292 ASP A CA 1
ATOM 2399 C C . ASP A 1 292 ? 42.673 -1.090 4.956 1.00 53.09 292 ASP A C 1
ATOM 2401 O O . ASP A 1 292 ? 42.213 -2.201 5.202 1.00 53.09 292 ASP A O 1
ATOM 2405 N N . ASP A 1 293 ? 42.946 -0.224 5.941 1.00 57.09 293 ASP A N 1
ATOM 2406 C CA . ASP A 1 293 ? 42.845 -0.515 7.382 1.00 57.09 293 ASP A CA 1
ATOM 2407 C C . ASP A 1 293 ? 42.061 0.550 8.188 1.00 57.09 293 ASP A C 1
ATOM 2409 O O . ASP A 1 293 ? 42.089 0.568 9.429 1.00 57.09 293 ASP A O 1
ATOM 2413 N N . GLU A 1 294 ? 41.353 1.470 7.523 1.00 66.31 294 GLU A N 1
ATOM 2414 C CA . GLU A 1 294 ? 40.549 2.495 8.201 1.00 66.31 294 GLU A CA 1
ATOM 2415 C C . GLU A 1 294 ? 39.097 2.060 8.444 1.00 66.31 294 GLU A C 1
ATOM 2417 O O . GLU A 1 294 ? 38.528 1.235 7.741 1.00 66.31 294 GLU A O 1
ATOM 2422 N N . LEU A 1 295 ? 38.482 2.596 9.504 1.00 78.31 295 LEU A N 1
ATOM 2423 C CA . LEU A 1 295 ? 37.078 2.326 9.809 1.00 78.31 295 LEU A CA 1
ATOM 2424 C C . LEU A 1 295 ? 36.205 3.173 8.879 1.00 78.31 295 LEU A C 1
ATOM 2426 O O . LEU A 1 295 ? 36.360 4.394 8.863 1.00 78.31 295 LEU A O 1
ATOM 2430 N N . TRP A 1 296 ? 35.279 2.551 8.156 1.00 82.44 296 TRP A N 1
ATOM 2431 C CA . TRP A 1 296 ? 34.403 3.237 7.207 1.00 82.44 296 TRP A CA 1
ATOM 2432 C C . TRP A 1 296 ? 32.990 3.425 7.756 1.00 82.44 296 TRP A C 1
ATOM 2434 O O . TRP A 1 296 ? 32.521 2.672 8.609 1.00 82.44 296 TRP A O 1
ATOM 2444 N N . VAL A 1 297 ? 32.309 4.450 7.256 1.00 81.12 297 VAL A N 1
ATOM 2445 C CA . VAL A 1 297 ? 30.915 4.760 7.564 1.00 81.12 297 VAL A CA 1
ATOM 2446 C C . VAL A 1 297 ? 30.180 5.133 6.274 1.00 81.12 297 VAL A C 1
ATOM 2448 O O . VAL A 1 297 ? 30.651 5.962 5.492 1.00 81.12 297 VAL A O 1
ATOM 2451 N N . GLY A 1 298 ? 29.035 4.494 6.035 1.00 79.25 298 GLY A N 1
ATOM 2452 C CA . GLY A 1 298 ? 28.200 4.711 4.852 1.00 79.25 298 GLY A CA 1
ATOM 2453 C C . GLY A 1 298 ? 27.103 5.740 5.113 1.00 79.25 298 GLY A C 1
ATOM 2454 O O . GLY A 1 298 ? 26.460 5.716 6.160 1.00 79.25 298 GLY A O 1
ATO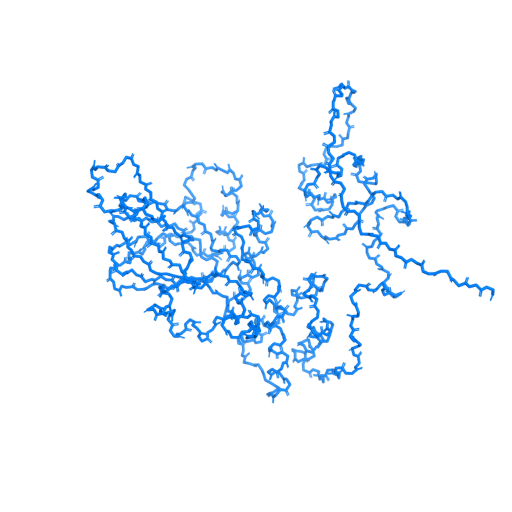M 2455 N N . CYS A 1 299 ? 26.888 6.669 4.181 1.00 74.81 299 CYS A N 1
ATOM 2456 C CA . CYS A 1 299 ? 25.808 7.650 4.282 1.00 74.81 299 CYS A CA 1
ATOM 2457 C C . CYS A 1 299 ? 24.448 7.004 3.970 1.00 74.81 299 CYS A C 1
ATOM 2459 O O . CYS A 1 299 ? 24.216 6.597 2.833 1.00 74.81 299 CYS A O 1
ATOM 2461 N N . SER A 1 300 ? 23.517 7.006 4.926 1.00 75.06 300 SER A N 1
ATOM 2462 C CA . SER A 1 300 ? 22.159 6.458 4.785 1.00 75.06 300 SER A CA 1
ATOM 2463 C C . SER A 1 300 ? 21.293 7.192 3.752 1.00 75.06 300 SER A C 1
ATOM 2465 O O . SER A 1 300 ? 20.256 6.673 3.362 1.00 75.06 300 SER A O 1
ATOM 2467 N N . ALA A 1 301 ? 21.688 8.394 3.310 1.00 56.19 301 ALA A N 1
ATOM 2468 C CA . ALA A 1 301 ? 20.968 9.148 2.278 1.00 56.19 301 ALA A CA 1
ATOM 2469 C C . ALA A 1 301 ? 21.506 8.927 0.857 1.00 56.19 301 ALA A C 1
ATOM 2471 O O . ALA A 1 301 ? 20.725 8.763 -0.070 1.00 56.19 301 ALA A O 1
ATOM 2472 N N . CYS A 1 302 ? 22.829 8.988 0.657 1.00 61.12 302 CYS A N 1
ATOM 2473 C CA . CYS A 1 302 ? 23.423 8.948 -0.688 1.00 61.12 302 CYS A CA 1
ATOM 2474 C C . CYS A 1 302 ? 24.182 7.658 -1.004 1.00 61.12 302 CYS A C 1
ATOM 2476 O O . CYS A 1 302 ? 24.639 7.495 -2.130 1.00 61.12 302 CYS A O 1
ATOM 2478 N N . GLY A 1 303 ? 24.371 6.774 -0.021 1.00 63.12 303 GLY A N 1
ATOM 2479 C CA . GLY A 1 303 ? 25.066 5.498 -0.193 1.00 63.12 303 GLY A CA 1
ATOM 2480 C C . GLY A 1 303 ? 26.586 5.591 -0.366 1.00 63.12 303 GLY A C 1
ATOM 2481 O O . GLY A 1 303 ? 27.223 4.561 -0.545 1.00 63.12 303 GLY A O 1
ATOM 2482 N N . SER A 1 304 ? 27.184 6.789 -0.310 1.00 72.62 304 SER A N 1
ATOM 2483 C CA . SER A 1 304 ? 28.644 6.963 -0.391 1.00 72.62 304 SER A CA 1
ATOM 2484 C C . SER A 1 304 ? 29.334 6.584 0.920 1.00 72.62 304 SER A C 1
ATOM 2486 O O . SER A 1 304 ? 28.807 6.867 2.004 1.00 72.62 304 SER A O 1
ATOM 2488 N N . TRP A 1 305 ? 30.535 6.017 0.815 1.00 78.56 305 TRP A N 1
ATOM 2489 C CA . TRP A 1 305 ? 31.354 5.592 1.947 1.00 78.56 305 TRP A CA 1
ATOM 2490 C C . TRP A 1 305 ? 32.452 6.605 2.270 1.00 78.56 305 TRP A C 1
ATOM 2492 O O . TRP A 1 305 ? 33.063 7.212 1.392 1.00 78.56 305 TRP A O 1
ATOM 2502 N N . TYR A 1 306 ? 32.693 6.801 3.563 1.00 79.25 306 TYR A N 1
ATOM 2503 C CA . TYR A 1 306 ? 33.710 7.718 4.063 1.00 79.25 306 TYR A CA 1
ATOM 2504 C C . TYR A 1 306 ? 34.531 7.048 5.157 1.00 79.25 306 TYR A C 1
ATOM 2506 O O . TYR A 1 306 ? 33.988 6.307 5.973 1.00 79.25 306 TYR A O 1
ATOM 2514 N N . HIS A 1 307 ? 35.819 7.374 5.254 1.00 84.19 307 HIS A N 1
ATOM 2515 C CA . HIS A 1 307 ? 36.576 7.067 6.461 1.00 84.19 307 HIS A CA 1
ATOM 2516 C C . HIS A 1 307 ? 35.943 7.800 7.642 1.00 84.19 307 HIS A C 1
ATOM 2518 O O . HIS A 1 307 ? 35.754 9.021 7.596 1.00 84.19 307 HIS A O 1
ATOM 2524 N N . ALA A 1 308 ? 35.676 7.075 8.724 1.00 81.12 308 ALA A N 1
ATOM 2525 C CA . ALA A 1 308 ? 35.132 7.607 9.965 1.00 81.12 308 ALA A CA 1
ATOM 2526 C C . ALA A 1 308 ? 35.922 8.840 10.429 1.00 81.12 308 ALA A C 1
ATOM 2528 O O . ALA A 1 308 ? 35.333 9.877 10.728 1.00 81.12 308 ALA A O 1
ATOM 2529 N N . GLY A 1 309 ? 37.258 8.773 10.371 1.00 80.12 309 GLY A N 1
ATOM 2530 C CA . GLY A 1 309 ? 38.137 9.892 10.710 1.00 80.12 309 GLY A CA 1
ATOM 2531 C C . GLY A 1 309 ? 37.952 11.116 9.807 1.00 80.12 309 GLY A C 1
ATOM 2532 O O . GLY A 1 309 ? 37.874 12.237 10.311 1.00 80.12 309 GLY A O 1
ATOM 2533 N N . CYS A 1 310 ? 37.807 10.924 8.492 1.00 78.25 310 CYS A N 1
ATOM 2534 C CA . CYS A 1 310 ? 37.620 12.020 7.533 1.00 78.25 310 CYS A CA 1
ATOM 2535 C C . CYS A 1 310 ? 36.307 12.781 7.736 1.00 78.25 310 CYS A C 1
ATOM 2537 O O . CYS A 1 310 ? 36.217 13.954 7.381 1.00 78.25 310 CYS A O 1
ATOM 2539 N N . VAL A 1 311 ? 35.306 12.143 8.337 1.00 80.25 311 VAL A N 1
ATOM 2540 C CA . VAL A 1 311 ? 34.015 12.768 8.652 1.00 80.25 311 VAL A CA 1
ATOM 2541 C C . VAL A 1 311 ? 33.835 13.074 10.141 1.00 80.25 311 VAL A C 1
ATOM 2543 O O . VAL A 1 311 ? 32.736 13.402 10.582 1.00 80.25 311 VAL A O 1
ATOM 2546 N N . GLY A 1 312 ? 34.921 13.022 10.919 1.00 77.75 312 GLY A N 1
ATOM 2547 C CA . GLY A 1 312 ? 34.943 13.437 12.324 1.00 77.75 312 GLY A CA 1
ATOM 2548 C C . GLY A 1 312 ? 34.328 12.435 13.305 1.00 77.75 312 GLY A C 1
ATOM 2549 O O . GLY A 1 312 ? 33.969 12.811 14.424 1.00 77.75 312 GLY A O 1
ATOM 2550 N N . LEU A 1 313 ? 34.201 11.169 12.911 1.00 81.19 313 LEU A N 1
ATOM 2551 C CA . LEU A 1 313 ? 33.719 10.081 13.754 1.00 81.19 313 LEU A CA 1
ATOM 2552 C C . LEU A 1 313 ? 34.880 9.272 14.339 1.00 81.19 313 LEU A C 1
ATOM 2554 O O . LEU A 1 313 ? 35.852 8.941 13.662 1.00 81.19 313 LEU A O 1
ATOM 2558 N N . SER A 1 314 ? 34.762 8.944 15.627 1.00 80.88 314 SER A N 1
ATOM 2559 C CA . SER A 1 314 ? 35.658 7.998 16.290 1.00 80.88 314 SER A CA 1
ATOM 2560 C C . SER A 1 314 ? 35.147 6.569 16.118 1.00 80.88 314 SER A C 1
ATOM 2562 O O . SER A 1 314 ? 33.979 6.353 15.786 1.00 80.88 314 SER A O 1
ATOM 2564 N N . LYS A 1 315 ? 36.011 5.582 16.383 1.00 76.25 315 LYS A N 1
ATOM 2565 C CA . LYS A 1 315 ? 35.649 4.165 16.250 1.00 76.25 315 LYS A CA 1
ATOM 2566 C C . LYS A 1 315 ? 34.474 3.772 17.149 1.00 76.25 315 LYS A C 1
ATOM 2568 O O . LYS A 1 315 ? 33.640 2.971 16.750 1.00 76.25 315 LYS A O 1
ATOM 2573 N N . GLU A 1 316 ? 34.388 4.373 18.333 1.00 78.44 316 GLU A N 1
ATOM 2574 C CA . GLU A 1 316 ? 33.304 4.150 19.292 1.00 78.44 316 GLU A CA 1
ATOM 2575 C C . GLU A 1 316 ? 31.978 4.706 18.770 1.00 78.44 316 GLU A C 1
ATOM 2577 O O . GLU A 1 316 ? 30.961 4.031 18.851 1.00 78.44 316 GLU A O 1
ATOM 2582 N N . LYS A 1 317 ? 31.999 5.901 18.163 1.00 72.50 317 LYS A N 1
ATOM 2583 C CA . LYS A 1 317 ? 30.790 6.512 17.599 1.00 72.50 317 LYS A CA 1
ATOM 2584 C C . LYS A 1 317 ? 30.231 5.719 16.429 1.00 72.50 317 LYS A C 1
ATOM 2586 O O . LYS A 1 317 ? 29.026 5.560 16.352 1.00 72.50 317 LYS A O 1
ATOM 2591 N N . VAL A 1 318 ? 31.074 5.214 15.529 1.00 75.62 318 VAL A N 1
ATOM 2592 C CA . VAL A 1 318 ? 30.593 4.421 14.381 1.00 75.62 318 VAL A CA 1
ATOM 2593 C C . VAL A 1 318 ? 29.862 3.157 14.834 1.00 75.62 318 VAL A C 1
ATOM 2595 O O . VAL A 1 318 ? 28.874 2.787 14.216 1.00 75.62 318 VAL A O 1
ATOM 2598 N N . ALA A 1 319 ? 30.287 2.536 15.938 1.00 72.50 319 ALA A N 1
ATOM 2599 C CA . ALA A 1 319 ? 29.617 1.358 16.490 1.00 72.50 319 ALA A CA 1
ATOM 2600 C C . ALA A 1 319 ? 28.244 1.658 17.128 1.00 72.50 319 ALA A C 1
ATOM 2602 O O . ALA A 1 319 ? 27.451 0.740 17.312 1.00 72.50 319 ALA A O 1
ATOM 2603 N N . GLU A 1 320 ? 27.968 2.918 17.474 1.00 74.44 320 GLU A N 1
ATOM 2604 C CA . GLU A 1 320 ? 26.710 3.370 18.090 1.00 74.44 320 GLU A CA 1
ATOM 2605 C C . GLU A 1 320 ? 25.764 4.054 17.085 1.00 74.44 320 GLU A C 1
ATOM 2607 O O . GLU A 1 320 ? 24.630 4.384 17.427 1.00 74.44 320 GLU A O 1
ATOM 2612 N N . ILE A 1 321 ? 26.218 4.299 15.851 1.00 71.69 321 ILE A N 1
ATOM 2613 C CA . ILE A 1 321 ? 25.444 5.005 14.828 1.00 71.69 321 ILE A CA 1
ATOM 2614 C C . ILE A 1 321 ? 24.620 4.005 14.013 1.00 71.69 321 ILE A C 1
ATOM 2616 O O . ILE A 1 321 ? 25.166 3.235 13.229 1.00 71.69 321 ILE A O 1
ATOM 2620 N N . GLU A 1 322 ? 23.294 4.073 14.149 1.00 66.12 322 GLU A N 1
ATOM 2621 C CA . GLU A 1 322 ? 22.359 3.327 13.291 1.00 66.12 322 GLU A CA 1
ATOM 2622 C C . GLU A 1 322 ? 22.226 3.957 11.895 1.00 66.12 322 GLU A C 1
ATOM 2624 O O . GLU A 1 322 ? 22.120 3.242 10.904 1.00 66.12 322 GLU A O 1
ATOM 2629 N N . ASN A 1 323 ? 22.267 5.295 11.804 1.00 70.56 323 ASN A N 1
ATOM 2630 C CA . ASN A 1 323 ? 22.187 6.039 10.546 1.00 70.56 323 ASN A CA 1
ATOM 2631 C C . ASN A 1 323 ? 23.185 7.203 10.517 1.00 70.56 323 ASN A C 1
ATOM 2633 O O . ASN A 1 323 ? 23.123 8.109 11.351 1.00 70.56 323 ASN A O 1
ATOM 2637 N N . TYR A 1 324 ? 24.083 7.209 9.531 1.00 81.75 324 TYR A N 1
ATOM 2638 C CA . TYR A 1 324 ? 25.044 8.290 9.305 1.00 81.75 324 TYR A CA 1
ATOM 2639 C C . TYR A 1 324 ? 24.640 9.134 8.090 1.00 81.75 324 TYR A C 1
ATOM 2641 O O . TYR A 1 324 ? 24.248 8.596 7.062 1.00 81.75 324 TYR A O 1
ATOM 2649 N N . TYR A 1 325 ? 24.798 10.458 8.167 1.00 76.00 325 TYR A N 1
ATOM 2650 C CA . TYR A 1 325 ? 24.569 11.368 7.040 1.00 76.00 325 TYR A CA 1
ATOM 2651 C C . TYR A 1 325 ? 25.814 12.211 6.783 1.00 76.00 325 TYR A C 1
ATOM 2653 O O . TYR A 1 325 ? 26.329 12.866 7.690 1.00 76.00 325 TYR A O 1
ATOM 2661 N N . CYS A 1 326 ? 26.297 12.210 5.540 1.00 75.62 326 CYS A N 1
ATOM 2662 C CA . CYS A 1 326 ? 27.489 12.966 5.172 1.00 75.62 326 CYS A CA 1
ATOM 2663 C C . CYS A 1 326 ? 27.236 14.473 5.165 1.00 75.62 326 CYS A C 1
ATOM 2665 O O . CYS A 1 326 ? 26.096 14.927 5.119 1.00 75.62 326 CYS A O 1
ATOM 2667 N N . ASN A 1 327 ? 28.300 15.275 5.117 1.00 73.25 327 ASN A N 1
ATOM 2668 C CA . ASN A 1 327 ? 28.186 16.737 5.143 1.00 73.25 327 ASN A CA 1
ATOM 2669 C C . ASN A 1 327 ? 27.390 17.338 3.966 1.00 73.25 327 ASN A C 1
ATOM 2671 O O . ASN A 1 327 ? 27.055 18.515 4.002 1.00 73.25 327 ASN A O 1
ATOM 2675 N N . ARG A 1 328 ? 27.107 16.562 2.914 1.00 73.12 328 ARG A N 1
ATOM 2676 C CA . ARG A 1 328 ? 26.230 16.981 1.808 1.00 73.12 328 ARG A CA 1
ATOM 2677 C C . ARG A 1 328 ? 24.759 16.653 2.067 1.00 73.12 328 ARG A C 1
ATOM 2679 O O . ARG A 1 328 ? 23.889 17.346 1.553 1.00 73.12 328 ARG A O 1
ATOM 2686 N N . CYS A 1 329 ? 24.500 15.599 2.835 1.00 67.56 329 CYS A N 1
ATOM 2687 C CA . CYS A 1 329 ? 23.166 15.072 3.114 1.00 67.56 329 CYS A CA 1
ATOM 2688 C C . CYS A 1 329 ? 22.633 15.494 4.489 1.00 67.56 329 CYS A C 1
ATOM 2690 O O . CYS A 1 329 ? 21.429 15.446 4.717 1.00 67.56 329 CYS A O 1
ATOM 2692 N N . ALA A 1 330 ? 23.513 15.904 5.404 1.00 72.69 330 ALA A N 1
ATOM 2693 C CA . ALA A 1 330 ? 23.141 16.390 6.721 1.00 72.69 330 ALA A CA 1
ATOM 2694 C C . ALA A 1 330 ? 22.336 17.709 6.627 1.00 72.69 330 ALA A C 1
ATOM 2696 O O . ALA A 1 330 ? 22.675 18.591 5.832 1.00 72.69 330 ALA A O 1
ATOM 2697 N N . PRO A 1 331 ? 21.285 17.890 7.450 1.00 58.78 331 PRO A N 1
ATOM 2698 C CA . PRO A 1 331 ? 20.532 19.140 7.519 1.00 58.78 331 PRO A CA 1
ATOM 2699 C C . PRO A 1 331 ? 21.425 20.314 7.944 1.00 58.78 331 PRO A C 1
ATOM 2701 O O . PRO A 1 331 ? 22.308 20.166 8.788 1.00 58.78 331 PRO A O 1
ATOM 2704 N N . LYS A 1 332 ? 21.151 21.523 7.429 1.00 47.47 332 LYS A N 1
ATOM 2705 C CA . LYS A 1 332 ? 21.965 22.738 7.664 1.00 47.47 332 LYS A CA 1
ATOM 2706 C C . LYS A 1 332 ? 22.157 23.130 9.145 1.00 47.47 332 LYS A C 1
ATOM 2708 O O . LYS A 1 332 ? 23.020 23.954 9.432 1.00 47.47 332 LYS A O 1
ATOM 2713 N N . SER A 1 333 ? 21.401 22.548 10.077 1.00 44.97 333 SER A N 1
ATOM 2714 C CA . SER A 1 333 ? 21.560 22.718 11.529 1.00 44.97 333 SER A CA 1
ATOM 2715 C C . SER A 1 333 ? 22.721 21.914 12.141 1.00 44.97 333 SER A C 1
ATOM 2717 O O . SER A 1 333 ? 23.112 22.204 13.267 1.00 44.97 333 SER A O 1
ATOM 2719 N N . ALA A 1 334 ? 23.306 20.951 11.420 1.00 45.66 334 ALA A N 1
ATOM 2720 C CA . ALA A 1 334 ? 24.388 20.087 11.910 1.00 45.66 334 ALA A CA 1
ATOM 2721 C C . ALA A 1 334 ? 25.811 20.598 11.583 1.00 45.66 334 ALA A C 1
ATOM 2723 O O . ALA A 1 334 ? 26.797 19.982 11.982 1.00 45.66 334 ALA A O 1
ATOM 2724 N N . HIS A 1 335 ? 25.948 21.725 10.872 1.00 41.44 335 HIS A N 1
ATOM 2725 C CA . HIS A 1 335 ? 27.241 22.233 10.377 1.00 41.44 335 HIS A CA 1
ATOM 2726 C C . HIS A 1 335 ? 27.980 23.213 11.307 1.00 41.44 335 HIS A C 1
ATOM 2728 O O . HIS A 1 335 ? 28.933 23.869 10.880 1.00 41.44 335 HIS A O 1
ATOM 2734 N N . SER A 1 336 ? 27.608 23.337 12.583 1.00 31.89 336 SER A N 1
ATOM 2735 C CA . SER A 1 336 ? 28.381 24.162 13.521 1.00 31.89 336 SER A CA 1
ATOM 2736 C C . SER A 1 336 ? 29.591 23.396 14.081 1.00 31.89 336 SER A C 1
ATOM 2738 O O . SER A 1 336 ? 29.457 22.531 14.940 1.00 31.89 336 SER A O 1
ATOM 2740 N N . ASN A 1 337 ? 30.760 23.761 13.550 1.00 34.22 337 ASN A N 1
ATOM 2741 C CA . ASN A 1 337 ? 32.135 23.304 13.806 1.00 34.22 337 ASN A CA 1
ATOM 2742 C C . ASN A 1 337 ? 32.539 23.080 15.298 1.00 34.22 337 ASN A C 1
ATOM 2744 O O . ASN A 1 337 ? 31.933 23.645 16.211 1.00 34.22 337 ASN A O 1
ATOM 2748 N N . PRO A 1 338 ? 33.629 22.324 15.562 1.00 38.56 338 PRO A N 1
ATOM 2749 C CA . PRO A 1 338 ? 33.946 21.695 16.837 1.00 38.56 338 PRO A CA 1
ATOM 2750 C C . PRO A 1 338 ? 34.558 22.676 17.840 1.00 38.56 338 PRO A C 1
ATOM 2752 O O . PRO A 1 338 ? 35.521 23.387 17.543 1.00 38.56 338 PRO A O 1
ATOM 2755 N N . ARG A 1 339 ? 34.087 22.633 19.089 1.00 25.39 339 ARG A N 1
ATOM 2756 C CA . ARG A 1 339 ? 34.861 23.106 20.242 1.00 25.39 339 ARG A CA 1
ATOM 2757 C C . ARG A 1 339 ? 34.979 22.001 21.283 1.00 25.39 339 ARG A C 1
ATOM 2759 O O . ARG A 1 339 ? 33.999 21.391 21.690 1.00 25.39 339 ARG A O 1
ATOM 2766 N N . LYS A 1 340 ? 36.237 21.763 21.656 1.00 31.30 340 LYS A N 1
ATOM 2767 C CA . LYS A 1 340 ? 36.736 20.827 22.665 1.00 31.30 340 LYS A CA 1
ATOM 2768 C C . LYS A 1 340 ? 35.895 20.861 23.944 1.00 31.30 340 LYS A C 1
ATOM 2770 O O . LYS A 1 340 ? 35.793 21.922 24.552 1.00 31.30 340 LYS A O 1
ATOM 2775 N N . VAL A 1 341 ? 35.453 19.697 24.420 1.00 26.30 341 VAL A N 1
ATOM 2776 C CA . VAL A 1 341 ? 35.236 19.465 25.856 1.00 26.30 341 VAL A CA 1
ATOM 2777 C C . VAL A 1 341 ? 35.784 18.087 26.225 1.00 26.30 341 VAL A C 1
ATOM 2779 O O . VAL A 1 341 ? 35.655 17.122 25.477 1.00 26.30 341 VAL A O 1
ATOM 2782 N N . ASN A 1 342 ? 36.495 18.063 27.348 1.00 24.06 342 ASN A N 1
ATOM 2783 C CA . ASN A 1 342 ? 37.390 17.014 27.808 1.00 24.06 342 ASN A CA 1
ATOM 2784 C C . ASN A 1 342 ? 36.652 15.965 28.672 1.00 24.06 342 ASN A C 1
ATOM 2786 O O . ASN A 1 342 ? 35.806 16.321 29.484 1.00 24.06 342 ASN A O 1
ATOM 2790 N N . VAL A 1 343 ? 37.039 14.704 28.457 1.00 30.38 343 VAL A N 1
ATOM 2791 C CA . VAL A 1 343 ? 36.928 13.429 29.208 1.00 30.38 343 VAL A CA 1
ATOM 2792 C C . VAL A 1 343 ? 36.139 13.356 30.533 1.00 30.38 343 VAL A C 1
ATOM 2794 O O . VAL A 1 343 ? 36.417 14.084 31.481 1.00 30.38 343 VAL A O 1
ATOM 2797 N N . GLY A 1 344 ? 35.326 12.289 30.667 1.00 22.61 344 GLY A N 1
ATOM 2798 C CA . GLY A 1 344 ? 34.805 11.797 31.952 1.00 22.61 344 GLY A CA 1
ATOM 2799 C C . GLY A 1 344 ? 34.260 10.352 31.966 1.00 22.61 344 GLY A C 1
ATOM 2800 O O . GLY A 1 344 ? 33.059 10.150 31.955 1.00 22.61 344 GLY A O 1
ATOM 2801 N N . SER A 1 345 ? 35.165 9.369 32.070 1.00 25.72 345 SER A N 1
ATOM 2802 C CA . SER A 1 345 ? 35.043 8.066 32.771 1.00 25.72 345 SER A CA 1
ATOM 2803 C C . SER A 1 345 ? 33.972 7.000 32.410 1.00 25.72 345 SER A C 1
ATOM 2805 O O . SER A 1 345 ? 32.883 6.959 32.966 1.00 25.72 345 SER A O 1
ATOM 2807 N N . LYS A 1 346 ? 34.443 5.986 31.661 1.00 27.47 346 LYS A N 1
ATOM 2808 C CA . LYS A 1 346 ? 34.351 4.514 31.871 1.00 27.47 346 LYS A CA 1
ATOM 2809 C C . LYS A 1 346 ? 33.071 3.886 32.473 1.00 27.47 346 LYS A C 1
ATOM 2811 O O . LYS A 1 346 ? 32.852 3.976 33.678 1.00 27.47 346 LYS A O 1
ATOM 2816 N N . ARG A 1 347 ? 32.489 2.941 31.713 1.00 24.17 347 ARG A N 1
ATOM 2817 C CA . ARG A 1 347 ? 32.342 1.510 32.096 1.00 24.17 347 ARG A CA 1
ATOM 2818 C C . ARG A 1 347 ? 32.031 0.631 30.867 1.00 24.17 347 ARG A C 1
ATOM 2820 O O . ARG A 1 347 ? 31.049 0.857 30.179 1.00 24.17 347 ARG A O 1
ATOM 2827 N N . ARG A 1 348 ? 32.889 -0.367 30.609 1.00 24.12 348 ARG A N 1
ATOM 2828 C CA . ARG A 1 348 ? 32.676 -1.505 29.686 1.00 24.12 348 ARG A CA 1
ATOM 2829 C C . ARG A 1 348 ? 31.893 -2.604 30.404 1.00 24.12 348 ARG A C 1
ATOM 2831 O O . ARG A 1 348 ? 32.234 -2.813 31.563 1.00 24.12 348 ARG A O 1
ATOM 2838 N N . VAL A 1 349 ? 31.049 -3.368 29.691 1.00 25.22 349 VAL A N 1
ATOM 2839 C CA . VAL A 1 349 ? 31.060 -4.856 29.644 1.00 25.22 349 VAL A CA 1
ATOM 2840 C C . VAL A 1 349 ? 30.362 -5.366 28.352 1.00 25.22 349 VAL A C 1
ATOM 2842 O O . VAL A 1 349 ? 29.198 -5.058 28.142 1.00 25.22 349 VAL A O 1
ATOM 2845 N N . ASN A 1 350 ? 31.134 -6.112 27.536 1.00 24.14 350 ASN A N 1
ATOM 2846 C CA . ASN A 1 350 ? 30.909 -7.335 26.714 1.00 24.14 350 ASN A CA 1
ATOM 2847 C C . ASN A 1 350 ? 29.504 -7.768 26.246 1.00 24.14 350 ASN A C 1
ATOM 2849 O O . ASN A 1 350 ? 28.546 -7.638 26.990 1.00 24.14 350 ASN A O 1
ATOM 2853 N N . THR A 1 351 ? 29.298 -8.536 25.168 1.00 26.67 351 THR A N 1
ATOM 2854 C CA . THR A 1 351 ? 29.992 -8.996 23.932 1.00 26.67 351 THR A CA 1
ATOM 2855 C C . THR A 1 351 ? 28.978 -9.943 23.274 1.00 26.67 351 THR A C 1
ATOM 2857 O O . THR A 1 351 ? 28.425 -10.733 24.031 1.00 26.67 351 THR A O 1
ATOM 2860 N N . VAL A 1 352 ? 28.848 -10.004 21.940 1.00 27.52 352 VAL A N 1
ATOM 2861 C CA . VAL A 1 352 ? 28.758 -11.289 21.200 1.00 27.52 352 VAL A CA 1
ATOM 2862 C C . VAL A 1 352 ? 29.268 -11.083 19.762 1.00 27.52 352 VAL A C 1
ATOM 2864 O O . VAL A 1 352 ? 28.639 -10.402 18.960 1.00 27.52 352 VAL A O 1
ATOM 2867 N N . GLU A 1 353 ? 30.423 -11.679 19.458 1.00 28.56 353 GLU A N 1
ATOM 2868 C CA . GLU A 1 353 ? 30.922 -11.972 18.107 1.00 28.56 353 GLU A CA 1
ATOM 2869 C C . GLU A 1 353 ? 30.031 -12.997 17.397 1.00 28.56 353 GLU A C 1
ATOM 2871 O O . GLU A 1 353 ? 29.655 -13.978 18.031 1.00 28.56 353 GLU A O 1
ATOM 2876 N N . HIS A 1 354 ? 29.869 -12.892 16.073 1.00 27.09 354 HIS A N 1
ATOM 2877 C CA . HIS A 1 354 ? 29.899 -14.058 15.176 1.00 27.09 354 HIS A CA 1
ATOM 2878 C C . HIS A 1 354 ? 30.579 -13.681 13.851 1.00 27.09 354 HIS A C 1
ATOM 2880 O O . HIS A 1 354 ? 29.972 -13.134 12.935 1.00 27.09 354 HIS A O 1
ATOM 2886 N N . ALA A 1 355 ? 31.877 -13.984 13.774 1.00 28.89 355 ALA A N 1
ATOM 2887 C CA . ALA A 1 355 ? 32.685 -13.914 12.566 1.00 28.89 355 ALA A CA 1
ATOM 2888 C C . ALA A 1 355 ? 32.464 -15.163 11.691 1.00 28.89 355 ALA A C 1
ATOM 2890 O O . ALA A 1 355 ? 32.585 -16.297 12.165 1.00 28.89 355 ALA A O 1
ATOM 2891 N N . ARG A 1 356 ? 32.203 -14.968 10.392 1.00 27.08 356 ARG A N 1
ATOM 2892 C CA . ARG A 1 356 ? 32.326 -16.021 9.371 1.00 27.08 356 ARG A CA 1
ATOM 2893 C C . ARG A 1 356 ? 33.813 -16.286 9.111 1.00 27.08 356 ARG A C 1
ATOM 2895 O O . ARG A 1 356 ? 34.551 -15.398 8.701 1.00 27.08 356 ARG A O 1
ATOM 2902 N N . LYS A 1 357 ? 34.247 -17.526 9.355 1.00 29.31 357 LYS A N 1
ATOM 2903 C CA . LYS A 1 357 ? 35.590 -18.031 9.035 1.00 29.31 357 LYS A CA 1
ATOM 2904 C C . LYS A 1 357 ? 35.743 -18.215 7.524 1.00 29.31 357 LYS A C 1
ATOM 2906 O O . LYS A 1 357 ? 34.983 -18.963 6.918 1.00 29.31 357 LYS A O 1
ATOM 2911 N N . THR A 1 358 ? 36.772 -17.604 6.950 1.00 28.55 358 THR A N 1
ATOM 2912 C CA . THR A 1 358 ? 37.290 -17.905 5.613 1.00 28.55 358 THR A CA 1
ATOM 2913 C C . THR A 1 358 ? 38.335 -19.021 5.714 1.00 28.55 358 THR A C 1
ATOM 2915 O O . THR A 1 358 ? 39.293 -18.936 6.481 1.00 28.55 358 THR A O 1
ATOM 2918 N N . THR A 1 359 ? 38.173 -20.097 4.945 1.00 29.22 359 THR A N 1
ATOM 2919 C CA . THR A 1 359 ? 39.218 -21.114 4.748 1.00 29.22 359 THR A CA 1
ATOM 2920 C C . THR A 1 359 ? 39.929 -20.847 3.426 1.00 29.22 359 THR A C 1
ATOM 2922 O O . THR A 1 359 ? 39.434 -21.231 2.369 1.00 29.22 359 THR A O 1
ATOM 2925 N N . LYS A 1 360 ? 41.105 -20.209 3.473 1.00 31.02 360 LYS A N 1
ATOM 2926 C CA . LYS A 1 360 ? 42.062 -20.200 2.355 1.00 31.02 360 LYS A CA 1
ATOM 2927 C C . LYS A 1 360 ? 42.878 -21.500 2.389 1.00 31.02 360 LYS A C 1
ATOM 2929 O O . LYS A 1 360 ? 43.517 -21.800 3.394 1.00 31.02 360 LYS A O 1
ATOM 2934 N N . LYS A 1 361 ? 42.874 -22.264 1.291 1.00 29.50 361 LYS A N 1
ATOM 2935 C CA . LYS A 1 361 ? 43.883 -23.305 1.021 1.00 29.50 361 LYS A CA 1
ATOM 2936 C C . LYS A 1 361 ? 45.160 -22.635 0.486 1.00 29.50 361 LYS A C 1
ATOM 2938 O O . LYS A 1 361 ? 45.034 -21.771 -0.381 1.00 29.50 361 LYS A O 1
ATOM 2943 N N . PRO A 1 362 ? 46.368 -23.024 0.929 1.00 34.38 362 PRO A N 1
ATOM 2944 C CA . PRO A 1 362 ? 47.602 -22.529 0.340 1.00 34.38 362 PRO A CA 1
ATOM 2945 C C . PRO A 1 362 ? 47.992 -23.326 -0.912 1.00 34.38 362 PRO A C 1
ATOM 2947 O O . PRO A 1 362 ? 47.814 -24.542 -0.986 1.00 34.38 362 PRO A O 1
ATOM 2950 N N . ARG A 1 363 ? 48.550 -22.602 -1.883 1.00 30.52 363 ARG A N 1
ATOM 2951 C CA . ARG A 1 363 ? 49.258 -23.105 -3.064 1.00 30.52 363 ARG A CA 1
ATOM 2952 C C . ARG A 1 363 ? 50.687 -23.450 -2.625 1.00 30.52 363 ARG A C 1
ATOM 2954 O O . ARG A 1 363 ? 51.307 -22.636 -1.945 1.00 30.52 363 ARG A O 1
ATOM 2961 N N . ALA A 1 364 ? 51.188 -24.633 -2.973 1.00 38.78 364 ALA A N 1
ATOM 2962 C CA . ALA A 1 364 ? 52.569 -25.031 -2.714 1.00 38.78 364 ALA A CA 1
ATOM 2963 C C . ALA A 1 364 ? 53.358 -25.091 -4.030 1.00 38.78 364 ALA A C 1
ATOM 2965 O O . ALA A 1 364 ? 52.871 -25.682 -4.993 1.00 38.78 364 ALA A O 1
ATOM 2966 N N . THR A 1 365 ? 54.551 -24.485 -3.950 1.00 38.50 365 THR A N 1
ATOM 2967 C CA . THR A 1 365 ? 55.723 -24.452 -4.851 1.00 38.50 365 THR A CA 1
ATOM 2968 C C . THR A 1 365 ? 55.561 -23.835 -6.226 1.00 38.50 365 THR A C 1
ATOM 2970 O O . THR A 1 365 ? 54.861 -24.432 -7.071 1.00 38.50 365 THR A O 1
#

InterPro domains:
  IPR001965 Zinc finger, PHD-type [SM00249] (284-330)
  IPR003347 JmjC domain [PF02373] (67-165)
  IPR003347 JmjC domain [PS51184] (26-182)
  IPR003347 JmjC domain [SM00558] (26-182)
  IPR011011 Zinc finger, FYVE/PHD-type [SSF57903] (273-334)
  IPR019786 Zinc finger, PHD-type, conserved site [PS01359] (285-329)
  IPR019787 Zinc finger, PHD-finger [PF00628] (285-329)
  IPR019787 Zinc finger, PHD-finger [PS50016] (282-332)
  IPR041070 Jumonji, helical domain [PF17811] (170-216)
  IPR050690 JHDM1 Histone Demethylase [PTHR23123] (1-250)

pLDDT: mean 81.49, std 21.35, range [22.61, 98.69]

Nearest PDB structures (foldseek):
  2yu2-assembly1_A  TM=9.141E-01  e=4.029E-27  Homo sapiens
  3kv5-assembly3_D-2  TM=9.213E-01  e=3.998E-26  Homo sapiens
  3pus-assembly2_B  TM=9.244E-01  e=5.365E-26  Homo sapiens
  3pu3-assembly1_A  TM=9.289E-01  e=1.153E-25  Homo sapiens
  3pu3-assembly2_B  TM=9.151E-01  e=1.287E-24  Homo sapiens

Foldseek 3Di:
DVVVVVQLPDDPVPHPDWDKDWAAQDCVHPVVVPDDQDPVQLVFFLQNPQPDPVCVVVVNGFRFFKDKIWGAAFDKDDWDAAALLWKKKKAWQAAKKKKWKADQDPQLVVLVLVCVVVVDPDDSVVRGDDIDIDMAHHGGMDIGGGPIIIMMHGNHTTIMMMGTGDGQQPLVSSVVVNVSCLVSVPPPVRHGPCSVASLVSVLVVVLVVCVVPVDDDPSRLVSLVVSLVVLVQCVPVYDPDDAQSVLSSQQSVCSSVVHDRDDSVVRPPPPDDDDDPPPPDLQQAPVRDDDVPFDWDAASNRRHIHGCVSQPHDPVRRVVDPHDHGPVGDPPVVPDDDDDDDDDDDDDDDDDDDDDDDDDDDDDD

Radius of gyration: 25.02 Å; Cα contacts (8 Å, |Δi|>4): 499; chains: 1; bounding box: 78×49×63 Å

Sequence (365 aa):
MKEWRQYFTQEASKREAILNVISLEYSHTKLARYIKTPAAIRAIDWIENMWPQDQRAKGDYPGVQNYLLMGAAGSYTNFHIDFGGSSVWYNIVKGEKIFLLVQPTEKNLKQFQKWYLAEDANYFTDNVDTVLKIVIEEGNSIVIPSGWIHAVYTPKDSIAFGGNFLHLYNFEMQLKIHGIEENLQDPLKYRFPYFEELMWYVSQHYVDHIKESNKLNGWERKGITELAEWLKFYRRKRPAGVYPSQYIIDTLYAHLKGNSLPSQANYPDEEEGGDDPDDEGNDHCICGGNADDELWVGCSACGSWYHAGCVGLSKEKVAEIENYYCNRCAPKSAHSNPRKVNVGSKRRVNTVEHARKTTKKPRAT

Secondary structure (DSSP, 8-state):
-HHHHHHHHS-GGG-SS--EEEEEE-TTSGGGGT----HHHHTT-HHHHHS-HHHHHTT-S---S-EEEEE-TTEEEEEE--GGG-EEEEEEEEEEEEEEEE---HHHHHHHHHHHHHT--S-GGGGSS-EEEEEEETT-EEEE-TT-EEEEEEEEEEEEEEEEE--GGGHHHHHHHHHHHHHTT--GGGSPTTHHHHHHHHHHHHHHHHHHH----HHHHHHHHHHHHHHHHHGGGPPSSSS-HHHHHHHHHHHHHTPPPPPGGGS----SS---TT---S---TT----TTSPEEEBTTT--EEETGGGT--HHHHHH-S-B--TTTS-GGG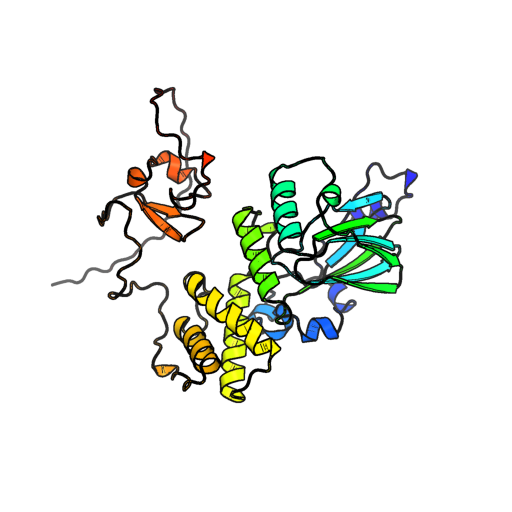--------------------PPPP-PPPP--